Protein AF-A0A524FWH3-F1 (afdb_monomer)

Radius of gyration: 17.32 Å; Cα contacts (8 Å, |Δi|>4): 294; chains: 1; bounding box: 55×37×49 Å

Structure (mmCIF, N/CA/C/O backbone):
data_AF-A0A524FWH3-F1
#
_entry.id   AF-A0A524FWH3-F1
#
loop_
_atom_site.group_PDB
_atom_site.id
_atom_site.type_symbol
_atom_site.label_atom_id
_atom_site.label_alt_id
_atom_site.label_comp_id
_atom_site.label_asym_id
_atom_site.label_entity_id
_atom_site.label_seq_id
_atom_site.pdbx_PDB_ins_code
_atom_site.Cartn_x
_atom_site.Cartn_y
_atom_site.Cartn_z
_atom_site.occupancy
_atom_site.B_iso_or_equiv
_atom_site.auth_seq_id
_atom_site.auth_comp_id
_atom_site.auth_asym_id
_atom_site.auth_atom_id
_atom_site.pdbx_PDB_model_num
ATOM 1 N N . MET A 1 1 ? -25.317 -13.192 0.982 1.00 41.47 1 MET A N 1
ATOM 2 C CA . MET A 1 1 ? -23.991 -12.570 1.129 1.00 41.47 1 MET A CA 1
ATOM 3 C C . MET A 1 1 ? -23.907 -11.370 0.202 1.00 41.47 1 MET A C 1
ATOM 5 O O . MET A 1 1 ? -23.806 -11.564 -1.011 1.00 41.47 1 MET A O 1
ATOM 9 N N . THR A 1 2 ? -24.081 -10.162 0.734 1.00 42.66 2 THR A N 1
ATOM 10 C CA . THR A 1 2 ? -24.129 -8.922 -0.060 1.00 42.66 2 THR A CA 1
ATOM 11 C C . THR A 1 2 ? -22.738 -8.504 -0.559 1.00 42.66 2 THR A C 1
ATOM 13 O O . THR A 1 2 ? -21.719 -8.963 -0.053 1.00 42.66 2 THR A O 1
ATOM 16 N N . PHE A 1 3 ? -22.671 -7.645 -1.583 1.00 43.12 3 PHE A N 1
ATOM 17 C CA . PHE A 1 3 ? -21.403 -7.098 -2.098 1.00 43.12 3 PHE A CA 1
ATOM 18 C C . PHE A 1 3 ? -20.621 -6.333 -1.009 1.00 43.12 3 PHE A C 1
ATOM 20 O O . PHE A 1 3 ? -19.394 -6.386 -0.990 1.00 43.12 3 PHE A O 1
ATOM 27 N N . LYS A 1 4 ? -21.337 -5.715 -0.053 1.00 45.16 4 LYS A N 1
ATOM 28 C CA . LYS A 1 4 ? -20.768 -5.101 1.158 1.00 45.16 4 LYS A CA 1
ATOM 29 C C . LYS A 1 4 ? -20.012 -6.116 2.021 1.00 45.16 4 LYS A C 1
ATOM 31 O O . LYS A 1 4 ? -18.878 -5.869 2.388 1.00 45.16 4 LYS A O 1
ATOM 36 N N . GLU A 1 5 ? -20.557 -7.304 2.255 1.00 50.72 5 GLU A N 1
ATOM 37 C CA . GLU A 1 5 ? -19.886 -8.330 3.077 1.00 50.72 5 GLU A CA 1
ATOM 38 C C . GLU A 1 5 ? -18.595 -8.895 2.442 1.00 50.72 5 GLU A C 1
ATOM 40 O O . GLU A 1 5 ? -17.833 -9.592 3.111 1.00 50.72 5 GLU A O 1
ATOM 45 N N . ARG A 1 6 ? -18.341 -8.645 1.146 1.00 53.38 6 ARG A N 1
ATOM 46 C CA . ARG A 1 6 ? -17.213 -9.245 0.408 1.00 53.38 6 ARG A CA 1
ATOM 47 C C . ARG A 1 6 ? -15.961 -8.378 0.324 1.00 53.38 6 ARG A C 1
ATOM 49 O O . ARG A 1 6 ? -14.894 -8.935 0.087 1.00 53.38 6 ARG A O 1
ATOM 56 N N . PHE A 1 7 ? -16.070 -7.065 0.512 1.00 55.19 7 PHE A N 1
ATOM 57 C CA . PHE A 1 7 ? -14.961 -6.137 0.279 1.00 55.19 7 PHE A CA 1
ATOM 58 C C . PHE A 1 7 ? -14.672 -5.279 1.501 1.00 55.19 7 PHE A C 1
ATOM 60 O O . PHE A 1 7 ? -15.102 -4.141 1.565 1.00 55.19 7 PHE A O 1
ATOM 67 N N . PHE A 1 8 ? -13.923 -5.820 2.461 1.00 56.94 8 PHE A N 1
ATOM 68 C CA . PHE A 1 8 ? -13.308 -5.061 3.558 1.00 56.94 8 PHE A CA 1
ATOM 69 C C . PHE A 1 8 ? -14.229 -4.162 4.413 1.00 56.94 8 PHE A C 1
ATOM 71 O O . PHE A 1 8 ? -13.743 -3.352 5.202 1.00 56.94 8 PHE A O 1
ATOM 78 N N . PHE A 1 9 ? -15.550 -4.296 4.288 1.00 58.56 9 PHE A N 1
ATOM 79 C CA . PHE A 1 9 ? -16.500 -3.540 5.085 1.00 58.56 9 PHE A CA 1
ATOM 80 C C . PHE A 1 9 ? -16.670 -4.231 6.426 1.00 58.56 9 PHE A C 1
ATOM 82 O O . PHE A 1 9 ? -17.146 -5.364 6.509 1.00 58.56 9 PHE A O 1
ATOM 89 N N . ASP A 1 10 ? -16.266 -3.520 7.469 1.00 58.94 10 ASP A N 1
ATOM 90 C CA . ASP A 1 10 ? -16.810 -3.760 8.794 1.00 58.94 10 ASP A CA 1
ATOM 91 C C . ASP A 1 10 ? -18.163 -3.061 8.897 1.00 58.94 10 ASP A C 1
ATOM 93 O O . ASP A 1 10 ? -18.270 -1.894 8.490 1.00 58.94 10 ASP A O 1
ATOM 97 N N . GLU A 1 11 ? -19.176 -3.762 9.406 1.00 57.81 11 GLU A N 1
ATOM 98 C CA . GLU A 1 11 ? -20.521 -3.198 9.607 1.00 57.81 11 GLU A CA 1
ATOM 99 C C . 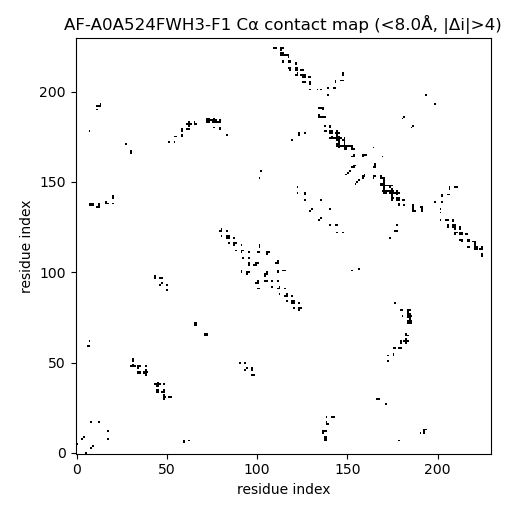GLU A 1 11 ? -20.474 -1.988 10.554 1.00 57.81 11 GLU A C 1
ATOM 101 O O . GLU A 1 11 ? -21.259 -1.055 10.398 1.00 57.81 11 GLU A O 1
ATOM 106 N N . ASP A 1 12 ? -19.455 -1.955 11.413 1.00 61.66 12 ASP A N 1
ATOM 107 C CA . ASP A 1 12 ? -19.192 -0.941 12.431 1.00 61.66 12 ASP A CA 1
ATOM 108 C C . ASP A 1 12 ? -18.573 0.368 11.895 1.00 61.66 12 ASP A C 1
ATOM 110 O O . ASP A 1 12 ? -18.361 1.323 12.644 1.00 61.66 12 ASP A O 1
ATOM 114 N N . ASN A 1 13 ? -18.246 0.459 10.599 1.00 65.75 13 ASN A N 1
ATOM 115 C CA . ASN A 1 13 ? -17.686 1.697 10.045 1.00 65.75 13 ASN A CA 1
ATOM 116 C C . ASN A 1 13 ? -18.766 2.784 9.885 1.00 65.75 13 ASN A C 1
ATOM 118 O O . ASN A 1 13 ? -19.836 2.484 9.349 1.00 65.75 13 ASN A O 1
ATOM 122 N N . PRO A 1 14 ? -18.460 4.068 10.173 1.00 75.12 14 PRO A N 1
ATOM 123 C CA . PRO A 1 14 ? -19.359 5.178 9.887 1.00 75.12 14 PRO A CA 1
ATOM 124 C C . PRO A 1 14 ? -19.856 5.177 8.438 1.00 75.12 14 PRO A C 1
ATOM 126 O O . PRO A 1 14 ? -19.091 4.999 7.487 1.00 75.12 14 PRO A O 1
ATOM 129 N N . ASP A 1 15 ? -21.140 5.477 8.273 1.00 80.25 15 ASP A N 1
ATOM 130 C CA . ASP A 1 15 ? -21.886 5.367 7.015 1.00 80.25 15 ASP A CA 1
ATOM 131 C C . ASP A 1 15 ? -21.220 6.090 5.825 1.00 80.25 15 ASP A C 1
ATOM 133 O O . ASP A 1 15 ? -21.242 5.637 4.679 1.00 80.25 15 ASP A O 1
ATOM 137 N N . TRP A 1 16 ? -20.584 7.232 6.096 1.00 82.69 16 TRP A N 1
ATOM 138 C CA . TRP A 1 16 ? -19.870 8.015 5.090 1.00 82.69 16 TRP A CA 1
ATOM 139 C C . TRP A 1 16 ? -18.509 7.409 4.718 1.00 82.69 16 TRP A C 1
ATOM 141 O O . TRP A 1 16 ? -18.128 7.490 3.555 1.00 82.69 16 TRP A O 1
ATOM 151 N N . ILE A 1 17 ? -17.795 6.779 5.660 1.00 83.00 17 ILE A N 1
ATOM 152 C CA . ILE A 1 17 ? -16.541 6.062 5.378 1.00 83.00 17 ILE A CA 1
ATOM 153 C C . ILE A 1 17 ? -16.853 4.873 4.482 1.00 83.00 17 ILE A C 1
ATOM 155 O O . ILE A 1 17 ? -16.202 4.705 3.454 1.00 83.00 17 ILE A O 1
ATOM 159 N N . GLN A 1 18 ? -17.907 4.115 4.807 1.00 80.50 18 GLN A N 1
ATOM 160 C CA . GLN A 1 18 ? -18.351 3.005 3.968 1.00 80.50 18 GLN A CA 1
ATOM 161 C C . GLN A 1 18 ? -18.650 3.468 2.535 1.00 80.50 18 GLN A C 1
ATOM 163 O O . GLN A 1 18 ? -18.174 2.872 1.571 1.00 80.50 18 GLN A O 1
ATOM 168 N N . LYS A 1 19 ? -19.404 4.564 2.376 1.00 84.00 19 LYS A N 1
ATOM 169 C CA . LYS A 1 19 ? -19.711 5.127 1.050 1.00 84.00 19 LYS A CA 1
ATOM 170 C C . LYS A 1 19 ? -18.445 5.555 0.306 1.00 84.00 19 LYS A C 1
ATOM 172 O O . LYS A 1 19 ? -18.322 5.249 -0.875 1.00 84.00 19 LYS A O 1
ATOM 177 N N . THR A 1 20 ? -17.499 6.204 0.984 1.00 84.62 20 THR A N 1
ATOM 178 C CA . THR A 1 20 ? -16.226 6.625 0.381 1.00 84.62 20 THR A CA 1
ATOM 179 C C . THR A 1 20 ? -15.399 5.427 -0.082 1.00 84.62 20 THR A C 1
ATOM 181 O O . THR A 1 20 ? -15.000 5.383 -1.242 1.00 84.62 20 THR A O 1
ATOM 184 N N . VAL A 1 21 ? -15.193 4.426 0.781 1.00 82.25 21 VAL A N 1
ATOM 185 C CA . VAL A 1 21 ? -14.461 3.194 0.437 1.00 82.25 21 VAL A CA 1
ATOM 186 C C . VAL A 1 21 ? -15.130 2.483 -0.740 1.00 82.25 21 VAL A C 1
ATOM 188 O O . VAL A 1 21 ? -14.455 2.065 -1.675 1.00 82.25 21 VAL A O 1
ATOM 191 N N . PHE A 1 22 ? -16.461 2.405 -0.750 1.00 83.44 22 PHE A N 1
ATOM 192 C CA . PHE A 1 22 ? -17.212 1.795 -1.846 1.00 83.44 22 PHE A CA 1
ATOM 193 C C . PHE A 1 22 ? -17.010 2.520 -3.181 1.00 83.44 22 PHE A C 1
ATOM 195 O O . PHE A 1 22 ? -16.767 1.869 -4.196 1.00 83.44 22 PHE A O 1
ATOM 202 N N . ILE A 1 23 ? -17.067 3.856 -3.182 1.00 84.56 23 ILE A N 1
ATOM 203 C CA . ILE A 1 23 ? -16.805 4.671 -4.376 1.00 84.56 23 ILE A CA 1
ATOM 204 C C . ILE A 1 23 ? -15.381 4.428 -4.886 1.00 84.56 23 ILE A C 1
ATOM 206 O O . ILE A 1 23 ? -15.200 4.238 -6.085 1.00 84.56 23 ILE A O 1
ATOM 210 N N . ILE A 1 24 ? -14.394 4.371 -3.988 1.00 84.12 24 ILE A N 1
ATOM 211 C CA . ILE A 1 24 ? -12.993 4.104 -4.340 1.00 84.12 24 ILE A CA 1
ATOM 212 C C . ILE A 1 24 ? -12.833 2.711 -4.959 1.00 84.12 24 ILE A C 1
ATOM 214 O O . ILE A 1 24 ? -12.139 2.565 -5.957 1.00 84.12 24 ILE A O 1
ATOM 218 N N . ILE A 1 25 ? -13.491 1.686 -4.414 1.00 82.38 25 ILE A N 1
ATOM 219 C CA . ILE A 1 25 ? -13.424 0.327 -4.974 1.00 82.38 25 ILE A CA 1
ATOM 220 C C . ILE A 1 25 ? -14.075 0.270 -6.359 1.00 82.38 25 ILE A C 1
ATOM 222 O O . ILE A 1 25 ? -13.532 -0.364 -7.262 1.00 82.38 25 ILE A O 1
ATOM 226 N N . ILE A 1 26 ? -15.219 0.934 -6.556 1.00 84.31 26 ILE A N 1
ATOM 227 C CA . ILE A 1 26 ? -15.833 1.040 -7.888 1.00 84.31 26 ILE A CA 1
ATOM 228 C C . ILE A 1 26 ? -14.874 1.724 -8.856 1.00 84.31 26 ILE A C 1
ATOM 230 O O . ILE A 1 26 ? -14.680 1.230 -9.963 1.00 84.31 26 ILE A O 1
ATOM 234 N N . TRP A 1 27 ? -14.279 2.836 -8.431 1.00 83.00 27 TRP A N 1
ATOM 235 C CA . TRP A 1 27 ? -13.310 3.573 -9.227 1.00 83.00 27 TRP A CA 1
ATOM 236 C C . TRP A 1 27 ? -12.137 2.681 -9.639 1.00 83.00 27 TRP A C 1
ATOM 238 O O . TRP A 1 27 ? -11.859 2.540 -10.822 1.00 83.00 27 TRP A O 1
ATOM 248 N N . TYR A 1 28 ? -11.570 1.947 -8.684 1.00 83.38 28 TYR A N 1
ATOM 249 C CA . TYR A 1 28 ? -10.498 0.988 -8.927 1.00 83.38 28 TYR A CA 1
ATOM 250 C C . TYR A 1 28 ? -10.871 -0.096 -9.952 1.00 83.38 28 TYR A C 1
ATOM 252 O O . TYR A 1 28 ? -10.075 -0.455 -10.817 1.00 83.38 28 TYR A O 1
ATOM 260 N N . ILE A 1 29 ? -12.097 -0.627 -9.882 1.00 84.50 29 ILE A N 1
ATOM 261 C CA . ILE A 1 29 ? -12.594 -1.609 -10.859 1.00 84.50 29 ILE A CA 1
ATOM 262 C C . ILE A 1 29 ? -12.719 -0.973 -12.249 1.00 84.50 29 ILE A C 1
ATOM 264 O O . ILE A 1 29 ? -12.393 -1.617 -13.247 1.00 84.50 29 ILE A O 1
ATOM 268 N N . ILE A 1 30 ? -13.187 0.275 -12.325 1.00 84.69 30 ILE A N 1
ATOM 269 C CA . ILE A 1 30 ? -13.262 1.023 -13.583 1.00 84.69 30 ILE A CA 1
ATOM 270 C C . ILE A 1 30 ? -11.858 1.194 -14.171 1.00 84.69 30 ILE A C 1
ATOM 272 O O . ILE A 1 30 ? -11.685 0.912 -15.357 1.00 84.69 30 ILE A O 1
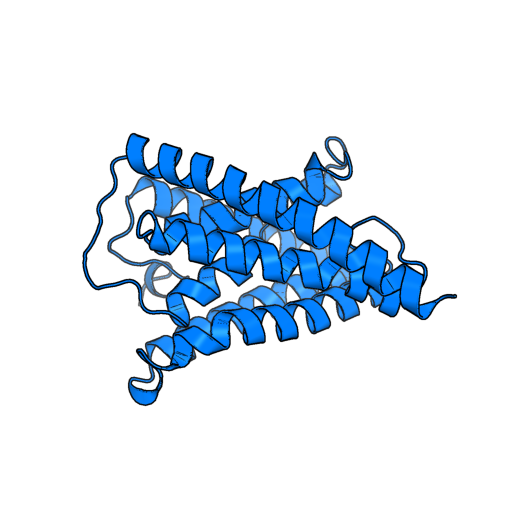ATOM 276 N N . ASP A 1 31 ? -10.862 1.555 -13.359 1.00 80.50 31 ASP A N 1
ATOM 277 C CA . ASP A 1 31 ? -9.474 1.686 -13.814 1.00 80.50 31 ASP A CA 1
ATOM 278 C C . ASP A 1 31 ? -8.957 0.363 -14.378 1.00 80.50 31 ASP A C 1
ATOM 280 O O . ASP A 1 31 ? -8.504 0.319 -15.520 1.00 80.50 31 ASP A O 1
ATOM 284 N N . VAL A 1 32 ? -9.124 -0.746 -13.650 1.00 82.50 32 VAL A N 1
ATOM 285 C CA . VAL A 1 32 ? -8.757 -2.087 -14.135 1.00 82.50 32 VAL A CA 1
ATOM 286 C C . VAL A 1 32 ? -9.363 -2.370 -15.515 1.00 82.50 32 VAL A C 1
ATOM 288 O O . VAL A 1 32 ? -8.655 -2.810 -16.424 1.00 82.50 32 VAL A O 1
ATOM 291 N N . ILE A 1 33 ? -10.661 -2.102 -15.698 1.00 84.62 33 ILE A N 1
ATOM 292 C CA . ILE A 1 33 ? -11.353 -2.319 -16.978 1.00 84.62 33 ILE A CA 1
ATOM 293 C C . ILE A 1 33 ? -10.758 -1.428 -18.072 1.00 84.62 33 ILE A C 1
ATOM 295 O O . ILE A 1 33 ? -10.460 -1.920 -19.162 1.00 84.62 33 ILE A O 1
ATOM 299 N N . ILE A 1 34 ? -10.557 -0.139 -17.792 1.00 81.62 34 ILE A N 1
ATOM 300 C CA . ILE A 1 34 ? -9.955 0.806 -18.736 1.00 81.62 34 ILE A CA 1
ATOM 301 C C . ILE A 1 34 ? -8.560 0.324 -19.147 1.00 81.62 34 ILE A C 1
ATOM 303 O O . ILE A 1 34 ? -8.257 0.319 -20.339 1.00 81.62 34 ILE A O 1
ATOM 307 N N . PHE A 1 35 ? -7.736 -0.153 -18.213 1.00 75.69 35 PHE A N 1
ATOM 308 C CA . PHE A 1 35 ? -6.390 -0.639 -18.519 1.00 75.69 35 PHE A CA 1
ATOM 309 C C . PHE A 1 35 ? -6.383 -1.909 -19.357 1.00 75.69 35 PHE A C 1
ATOM 311 O O . PHE A 1 35 ? -5.561 -2.014 -20.265 1.00 75.69 35 PHE A O 1
ATOM 318 N N . PHE A 1 36 ? -7.327 -2.828 -19.150 1.00 81.38 36 PHE A N 1
ATOM 319 C CA . PHE A 1 36 ? -7.488 -3.954 -20.071 1.00 81.38 36 PHE A CA 1
ATOM 320 C C . PHE A 1 36 ? -7.911 -3.502 -21.471 1.00 81.38 36 PHE A C 1
ATOM 322 O O . PHE A 1 36 ? -7.370 -3.997 -22.460 1.00 81.38 36 PHE A O 1
ATOM 329 N N . LEU A 1 37 ? -8.827 -2.534 -21.574 1.00 82.00 37 LEU A N 1
ATOM 330 C CA . LEU A 1 37 ? -9.261 -1.993 -22.866 1.00 82.00 37 LEU A CA 1
ATOM 331 C C . LEU A 1 37 ? -8.121 -1.263 -23.596 1.00 82.00 37 LEU A C 1
ATOM 333 O O . LEU A 1 37 ? -7.941 -1.441 -24.800 1.00 82.00 37 LEU A O 1
ATOM 337 N N . LEU A 1 38 ? -7.310 -0.489 -22.875 1.00 76.38 38 LEU A N 1
ATOM 338 C CA . LEU A 1 38 ? -6.103 0.149 -23.410 1.00 76.38 38 LEU A CA 1
ATOM 339 C C . LEU A 1 38 ? -4.961 -0.857 -23.639 1.00 76.38 38 LEU A C 1
ATOM 341 O O . LEU A 1 38 ? -4.055 -0.597 -24.434 1.00 76.38 38 LEU A O 1
ATOM 345 N N . GLY A 1 39 ? -5.007 -2.005 -22.963 1.00 73.25 39 GLY A N 1
ATOM 346 C CA . GLY A 1 39 ? -4.088 -3.136 -23.072 1.00 73.25 39 GLY A CA 1
ATOM 347 C C . GLY A 1 39 ? -4.038 -3.753 -24.462 1.00 73.25 39 GLY A C 1
ATOM 348 O O . GLY A 1 39 ? -2.961 -4.131 -24.920 1.00 73.25 39 GLY A O 1
ATOM 349 N N . PHE A 1 40 ? -5.160 -3.744 -25.190 1.00 75.56 40 PHE A N 1
ATOM 350 C CA . PHE A 1 40 ? -5.207 -4.186 -26.590 1.00 75.56 40 PHE A CA 1
ATOM 351 C C . PHE A 1 40 ? -4.260 -3.399 -27.508 1.00 75.56 40 PHE A C 1
ATOM 353 O O . PHE A 1 40 ? -3.847 -3.911 -28.545 1.00 75.56 40 PHE A O 1
ATOM 360 N N . MET A 1 41 ? -3.908 -2.169 -27.125 1.00 77.94 41 MET A N 1
ATOM 361 C CA . MET A 1 41 ? -3.046 -1.277 -27.902 1.00 77.94 41 MET A CA 1
ATOM 362 C C . MET A 1 41 ? -1.591 -1.287 -27.414 1.00 77.94 41 MET A C 1
ATOM 364 O O . MET A 1 41 ? -0.700 -0.860 -28.147 1.00 77.94 41 MET A O 1
ATOM 368 N N . ASN A 1 42 ? -1.334 -1.731 -26.178 1.00 79.50 42 ASN A N 1
ATOM 369 C CA . ASN A 1 42 ? -0.007 -1.700 -25.566 1.00 79.50 42 ASN A CA 1
ATOM 370 C C . ASN A 1 42 ? 0.118 -2.757 -24.455 1.00 79.50 42 ASN A C 1
ATOM 372 O O . ASN A 1 42 ? -0.638 -2.752 -23.481 1.00 79.50 42 ASN A O 1
ATOM 376 N N . ILE A 1 43 ? 1.134 -3.619 -24.559 1.00 79.94 43 ILE A N 1
ATOM 377 C CA . ILE A 1 43 ? 1.417 -4.665 -23.569 1.00 79.94 43 ILE A CA 1
ATOM 378 C C . ILE A 1 43 ? 1.660 -4.101 -22.161 1.00 79.94 43 ILE A C 1
ATOM 380 O O . ILE A 1 43 ? 1.253 -4.722 -21.182 1.00 79.94 43 ILE A O 1
ATOM 384 N N . LEU A 1 44 ? 2.228 -2.895 -22.049 1.00 74.94 44 LEU A N 1
ATOM 385 C CA . LEU A 1 44 ? 2.479 -2.239 -20.762 1.00 74.94 44 LEU A CA 1
ATOM 386 C C . LEU A 1 44 ? 1.172 -1.940 -20.011 1.00 74.94 44 LEU A C 1
ATOM 388 O O . LEU A 1 44 ? 1.087 -2.157 -18.806 1.00 74.94 44 LEU A O 1
ATOM 392 N N . ASN A 1 45 ? 0.116 -1.544 -20.728 1.00 74.81 45 ASN A N 1
ATOM 393 C CA . ASN A 1 45 ? -1.205 -1.317 -20.133 1.00 74.81 45 ASN A CA 1
ATOM 394 C C . ASN A 1 45 ? -1.834 -2.632 -19.645 1.00 74.81 45 ASN A C 1
ATOM 396 O O . ASN A 1 45 ? -2.495 -2.655 -18.610 1.00 74.81 45 ASN A O 1
ATOM 400 N N . THR A 1 46 ? -1.584 -3.740 -20.353 1.00 79.56 46 THR A N 1
ATOM 401 C CA . THR A 1 46 ? -2.034 -5.078 -19.932 1.00 79.56 46 THR A CA 1
ATOM 402 C C . THR A 1 46 ? -1.329 -5.530 -18.651 1.00 79.56 46 THR A C 1
ATOM 404 O O . THR A 1 46 ? -1.969 -6.099 -17.764 1.00 79.56 46 THR A O 1
ATOM 407 N N . LEU A 1 47 ? -0.026 -5.262 -18.527 1.00 74.56 47 LEU A N 1
ATOM 408 C CA . LEU A 1 47 ? 0.738 -5.569 -17.315 1.00 74.56 47 LEU A CA 1
ATOM 409 C C . LEU A 1 47 ? 0.269 -4.723 -16.126 1.00 74.56 47 LEU A C 1
ATOM 411 O O . LEU A 1 47 ? 0.035 -5.278 -15.053 1.00 74.56 47 LEU A O 1
ATOM 415 N N . ALA A 1 48 ? 0.021 -3.425 -16.331 1.00 74.25 48 ALA A N 1
ATOM 416 C CA . ALA A 1 48 ? -0.555 -2.553 -15.308 1.00 74.25 48 ALA A CA 1
ATOM 417 C C . ALA A 1 48 ? -1.939 -3.049 -14.844 1.00 74.25 48 ALA A C 1
ATOM 419 O O . ALA A 1 48 ? -2.162 -3.208 -13.644 1.00 74.25 48 ALA A O 1
ATOM 420 N N . ALA A 1 49 ? -2.838 -3.394 -15.779 1.00 77.81 49 ALA A N 1
ATOM 421 C CA . ALA A 1 49 ? -4.146 -3.977 -15.455 1.00 77.81 49 ALA A CA 1
ATOM 422 C C . ALA A 1 49 ? -4.007 -5.263 -14.626 1.00 77.81 49 ALA A C 1
ATOM 424 O O . ALA A 1 49 ? -4.713 -5.469 -13.639 1.00 77.81 49 ALA A O 1
ATOM 425 N N . SER A 1 50 ? -3.068 -6.124 -15.026 1.00 80.00 50 SER A N 1
ATOM 426 C CA . SER A 1 50 ? -2.800 -7.398 -14.359 1.00 80.00 50 SER A CA 1
ATOM 427 C C . SER A 1 50 ? -2.264 -7.194 -12.943 1.00 80.00 50 SER A C 1
ATOM 429 O O . SER A 1 50 ? -2.678 -7.921 -12.042 1.00 80.00 50 SER A O 1
ATOM 431 N N . ASN A 1 51 ? -1.407 -6.190 -12.727 1.00 78.56 51 ASN A N 1
ATOM 432 C CA . ASN A 1 51 ? -0.913 -5.827 -11.399 1.00 78.56 51 ASN A CA 1
ATOM 433 C C . ASN A 1 51 ? -2.052 -5.355 -10.485 1.00 78.56 51 ASN A C 1
ATOM 435 O O . ASN A 1 51 ? -2.176 -5.822 -9.355 1.00 78.56 51 ASN A O 1
ATOM 439 N N . LEU A 1 52 ? -2.941 -4.496 -10.994 1.00 79.69 52 LEU A N 1
ATOM 440 C CA . LEU A 1 52 ? -4.102 -4.028 -10.235 1.00 79.69 52 LEU A CA 1
ATOM 441 C C . LEU A 1 52 ? -5.044 -5.193 -9.866 1.00 79.69 52 LEU A C 1
ATOM 443 O O . LEU A 1 52 ? -5.452 -5.358 -8.715 1.00 79.69 52 LEU A O 1
ATOM 447 N N . VAL A 1 53 ? -5.337 -6.087 -10.815 1.00 83.56 53 VAL A N 1
ATOM 448 C CA . VAL A 1 53 ? -6.112 -7.303 -10.515 1.00 83.56 53 VAL A CA 1
ATOM 449 C C . VAL A 1 53 ? -5.408 -8.167 -9.473 1.00 83.56 53 VAL A C 1
ATOM 451 O O . VAL A 1 53 ? -6.056 -8.640 -8.538 1.00 83.56 53 VAL A O 1
ATOM 454 N N . PHE A 1 54 ? -4.099 -8.371 -9.615 1.00 83.12 54 PHE A N 1
ATOM 455 C CA . PHE A 1 54 ? -3.307 -9.154 -8.675 1.00 83.12 54 PHE A CA 1
ATOM 456 C C . PHE A 1 54 ? -3.409 -8.588 -7.256 1.00 83.12 54 PHE A C 1
ATOM 458 O O . PHE A 1 54 ? -3.745 -9.342 -6.342 1.00 83.12 54 PHE A O 1
ATOM 465 N N . LEU A 1 55 ? -3.213 -7.278 -7.080 1.00 79.19 55 LEU A N 1
ATOM 466 C CA . LEU A 1 55 ? -3.311 -6.600 -5.786 1.00 79.19 55 LEU A CA 1
ATOM 467 C C . LEU A 1 55 ? -4.699 -6.753 -5.161 1.00 79.19 55 LEU A C 1
ATOM 469 O O . LEU A 1 55 ? -4.814 -7.125 -3.990 1.00 79.19 55 LEU A O 1
ATOM 473 N N . LEU A 1 56 ? -5.762 -6.542 -5.937 1.00 82.31 56 LEU A N 1
ATOM 474 C CA . LEU A 1 56 ? -7.128 -6.710 -5.444 1.00 82.31 56 LEU A CA 1
ATOM 475 C C . LEU A 1 56 ? -7.402 -8.154 -5.010 1.00 82.31 56 LEU A C 1
ATOM 477 O O . LEU A 1 56 ? -7.976 -8.385 -3.942 1.00 82.31 56 LEU A O 1
ATOM 481 N N . LEU A 1 57 ? -6.992 -9.132 -5.821 1.00 84.06 57 LEU A N 1
ATOM 482 C CA . LEU A 1 57 ? -7.221 -10.547 -5.539 1.00 84.06 57 LEU A CA 1
ATOM 483 C C . LEU A 1 57 ? -6.409 -11.021 -4.336 1.00 84.06 57 LEU A C 1
ATOM 485 O O . LEU A 1 57 ? -6.977 -11.675 -3.461 1.00 84.06 57 LEU A O 1
ATOM 489 N N . ILE A 1 58 ? -5.117 -10.688 -4.263 1.00 82.75 58 ILE A N 1
ATOM 490 C CA . ILE A 1 58 ? -4.253 -11.144 -3.172 1.00 82.75 58 ILE A CA 1
ATOM 491 C C . ILE A 1 58 ? -4.671 -10.518 -1.844 1.00 82.75 58 ILE A C 1
ATOM 493 O O . ILE A 1 58 ? -4.760 -11.226 -0.843 1.00 82.75 58 ILE A O 1
ATOM 497 N N . THR A 1 59 ? -5.015 -9.228 -1.827 1.00 78.56 59 THR A N 1
ATOM 498 C CA . THR A 1 59 ? -5.454 -8.560 -0.595 1.00 78.56 59 THR A CA 1
ATOM 499 C C . THR A 1 59 ? -6.820 -9.049 -0.136 1.00 78.56 59 THR A C 1
ATOM 501 O O . THR A 1 59 ? -6.988 -9.345 1.047 1.00 78.56 59 THR A O 1
ATOM 504 N N . SER A 1 60 ? -7.763 -9.256 -1.060 1.00 80.56 60 SER A N 1
ATOM 505 C CA . SER A 1 60 ? -9.068 -9.855 -0.743 1.00 80.56 60 SER A CA 1
ATOM 506 C C . SER A 1 60 ? -8.926 -11.295 -0.243 1.00 80.56 60 SER A C 1
ATOM 508 O O . SER A 1 60 ? -9.588 -11.694 0.720 1.00 80.56 60 SER A O 1
ATOM 510 N N . PHE A 1 61 ? -8.048 -12.083 -0.873 1.00 83.62 61 PHE A N 1
ATOM 511 C CA . PHE A 1 61 ? -7.758 -13.456 -0.470 1.00 83.62 61 PHE A CA 1
ATOM 512 C C . PHE A 1 61 ? -7.144 -13.505 0.929 1.00 83.62 61 PHE A C 1
ATOM 514 O O . PHE A 1 61 ? -7.674 -14.211 1.784 1.00 83.62 61 PHE A O 1
ATOM 521 N N . LEU A 1 62 ? -6.080 -12.736 1.181 1.00 78.50 62 LEU A N 1
ATOM 522 C CA . LEU A 1 62 ? -5.416 -12.675 2.484 1.00 78.50 62 LEU A CA 1
ATOM 523 C C . LEU A 1 62 ? -6.378 -12.199 3.573 1.00 78.50 62 LEU A C 1
ATOM 525 O O . LEU A 1 62 ? -6.456 -12.824 4.628 1.00 78.50 62 LEU A O 1
ATOM 529 N N . PHE A 1 63 ? -7.166 -11.156 3.298 1.00 76.81 63 PHE A N 1
ATOM 530 C CA . PHE A 1 63 ? -8.162 -10.647 4.237 1.00 76.81 63 PHE A CA 1
ATOM 531 C C . PHE A 1 63 ? -9.175 -11.726 4.628 1.00 76.81 63 PHE A C 1
ATOM 533 O O . PHE A 1 63 ? -9.401 -11.982 5.813 1.00 76.81 63 PHE A O 1
ATOM 540 N N . LYS A 1 64 ? -9.744 -12.420 3.637 1.00 78.56 64 LYS A N 1
ATOM 541 C CA . LYS A 1 64 ? -10.713 -13.492 3.878 1.00 78.56 64 LYS A CA 1
ATOM 542 C C . LYS A 1 64 ? -10.080 -14.692 4.584 1.00 78.56 64 LYS A C 1
ATOM 544 O O . LYS A 1 64 ? -10.654 -15.193 5.546 1.00 78.56 64 LYS A O 1
ATOM 549 N N . PHE A 1 65 ? -8.921 -15.144 4.113 1.00 80.81 65 PHE A N 1
ATOM 550 C CA . PHE A 1 65 ? -8.214 -16.304 4.653 1.00 80.81 65 PHE A CA 1
ATOM 551 C C . PHE A 1 65 ? -7.878 -16.117 6.134 1.00 80.81 65 PHE A C 1
ATOM 553 O O . PHE A 1 65 ? -8.126 -17.012 6.939 1.00 80.81 65 PHE A O 1
ATOM 560 N N . VAL A 1 66 ? -7.369 -14.939 6.501 1.00 75.25 66 VAL A N 1
ATOM 561 C CA . VAL A 1 66 ? -6.990 -14.632 7.882 1.00 75.25 66 VAL A CA 1
ATOM 562 C C . VAL A 1 66 ? -8.219 -14.488 8.775 1.00 75.25 66 VAL A C 1
ATOM 564 O O . VAL A 1 66 ? -8.251 -15.069 9.857 1.00 75.25 66 VAL A O 1
ATOM 567 N N . ARG A 1 67 ? -9.263 -13.781 8.317 1.00 72.88 67 ARG A N 1
ATOM 568 C CA . ARG A 1 67 ? -10.485 -13.580 9.113 1.00 72.88 67 ARG A CA 1
ATOM 569 C C . ARG A 1 67 ? -11.213 -14.896 9.397 1.00 72.88 67 ARG A C 1
ATOM 571 O O . ARG A 1 67 ? -11.729 -15.074 10.494 1.00 72.88 67 ARG A O 1
ATOM 578 N N . GLN A 1 68 ? -11.237 -15.819 8.434 1.00 76.94 68 GLN A N 1
ATOM 579 C CA . GLN A 1 68 ? -11.938 -17.104 8.557 1.00 76.94 68 GLN A CA 1
ATOM 580 C C . GLN A 1 68 ? -11.215 -18.139 9.424 1.00 76.94 68 GLN A C 1
ATOM 582 O O . GLN A 1 68 ? -11.805 -19.168 9.746 1.00 76.94 68 GLN A O 1
ATOM 587 N N . ASN A 1 69 ? -9.951 -17.913 9.775 1.00 75.38 69 ASN A N 1
ATOM 588 C CA . ASN A 1 69 ? -9.124 -18.934 10.395 1.00 75.38 69 ASN A CA 1
ATOM 589 C C . ASN A 1 69 ? -8.718 -18.495 11.811 1.00 75.38 69 ASN A C 1
ATOM 591 O O . ASN A 1 69 ? -7.840 -17.659 12.005 1.00 75.38 69 ASN A O 1
ATOM 595 N N . GLU A 1 70 ? -9.378 -19.052 12.827 1.00 71.94 70 GLU A N 1
ATOM 596 C CA . GLU A 1 70 ? -9.208 -18.653 14.235 1.00 71.94 70 GLU A CA 1
ATOM 597 C C . GLU A 1 70 ? -7.771 -18.826 14.749 1.00 71.94 70 GLU A C 1
ATOM 599 O O . GLU A 1 70 ? -7.310 -18.055 15.586 1.00 71.94 70 GLU A O 1
ATOM 604 N N . GLN A 1 71 ? -7.012 -19.787 14.204 1.00 71.81 71 GLN A N 1
ATOM 605 C CA . GLN A 1 71 ? -5.609 -20.029 14.586 1.00 71.81 71 GLN A CA 1
ATOM 606 C C . GLN A 1 71 ? -4.692 -18.825 14.331 1.00 71.81 71 GLN A C 1
ATOM 608 O O . GLN A 1 71 ? -3.612 -18.698 14.919 1.00 71.81 71 GLN A O 1
ATOM 613 N N . PHE A 1 72 ? -5.134 -17.971 13.421 1.00 68.69 72 PHE A N 1
ATOM 614 C CA . PHE A 1 72 ? -4.424 -16.845 12.860 1.00 68.69 72 PHE A CA 1
ATOM 615 C C . PHE A 1 72 ? -4.848 -15.524 13.534 1.00 68.69 72 PHE A C 1
ATOM 617 O O . PHE A 1 72 ? -4.048 -14.586 13.635 1.00 68.69 72 PHE A O 1
ATOM 624 N N . GLN A 1 73 ? -6.039 -15.476 14.134 1.00 64.50 73 GLN A N 1
ATOM 625 C CA . GLN A 1 73 ? -6.511 -14.324 14.897 1.00 64.50 73 GLN A CA 1
ATOM 626 C C . GLN A 1 73 ? -5.606 -14.075 16.129 1.00 64.50 73 GLN A C 1
ATOM 628 O O . GLN A 1 73 ? -5.348 -14.955 16.947 1.00 64.50 73 GLN A O 1
ATOM 633 N N . GLY A 1 74 ? -5.034 -12.869 16.233 1.00 60.84 74 GLY A N 1
ATOM 634 C CA . GLY A 1 74 ? -4.213 -12.421 17.373 1.00 60.84 74 GLY A CA 1
ATOM 635 C C . GLY A 1 74 ? -2.710 -12.749 17.317 1.00 60.84 74 GLY A C 1
ATOM 636 O O . GLY A 1 74 ? -1.912 -12.049 17.948 1.00 60.84 74 GLY A O 1
ATOM 637 N N . LYS A 1 75 ? -2.286 -13.744 16.525 1.00 65.00 75 LYS A N 1
ATOM 638 C CA . LYS A 1 75 ? -0.857 -14.091 16.337 1.00 65.00 75 LYS A CA 1
ATOM 639 C C . LYS A 1 75 ? -0.217 -13.409 15.126 1.00 65.00 75 LYS A C 1
ATOM 641 O O . LYS A 1 75 ? 1.002 -13.249 15.091 1.00 65.00 75 LYS A O 1
ATOM 646 N N . ILE A 1 76 ? -1.022 -12.971 14.158 1.00 65.06 76 ILE A N 1
ATOM 647 C CA . ILE A 1 76 ? -0.527 -12.472 12.870 1.00 65.06 76 ILE A CA 1
ATOM 648 C C . ILE A 1 76 ? -0.131 -10.981 12.869 1.00 65.06 76 ILE A C 1
ATOM 650 O O . ILE A 1 76 ? 0.424 -10.484 11.891 1.00 65.06 76 ILE A O 1
ATOM 654 N N . LYS A 1 77 ? -0.265 -10.243 13.976 1.00 67.19 77 LYS A N 1
ATOM 655 C CA . LYS A 1 77 ? 0.123 -8.815 13.986 1.00 67.19 77 LYS A CA 1
ATOM 656 C C . LYS A 1 77 ? 1.580 -8.568 13.552 1.00 67.19 77 LYS A C 1
ATOM 658 O O . LYS A 1 77 ? 1.915 -7.481 13.095 1.00 67.19 77 LYS A O 1
ATOM 663 N N . TYR A 1 78 ? 2.433 -9.589 13.671 1.00 72.25 78 TYR A N 1
ATOM 664 C CA . TYR A 1 78 ? 3.828 -9.579 13.232 1.00 72.25 78 TYR A CA 1
ATOM 665 C C . TYR A 1 78 ? 4.034 -9.846 11.734 1.00 72.25 78 TYR A C 1
ATOM 667 O O . TYR A 1 78 ? 5.108 -9.530 11.237 1.00 72.25 78 TYR A O 1
ATOM 675 N N . LEU A 1 79 ? 3.051 -10.395 11.006 1.00 81.44 79 LEU A N 1
ATOM 676 C CA . LEU A 1 79 ? 3.159 -10.619 9.557 1.00 81.44 79 LEU A CA 1
ATOM 677 C C . LEU A 1 79 ? 2.749 -9.401 8.736 1.00 81.44 79 LEU A C 1
ATOM 679 O O . LEU A 1 79 ? 2.974 -9.416 7.534 1.00 81.44 79 LEU A O 1
ATOM 683 N N . TYR A 1 80 ? 2.198 -8.347 9.340 1.00 84.62 80 TYR A N 1
ATOM 684 C CA . TYR A 1 80 ? 1.806 -7.148 8.598 1.00 84.62 80 TYR A CA 1
ATOM 685 C C . TYR A 1 80 ? 2.973 -6.539 7.804 1.00 84.62 80 TYR A C 1
ATOM 687 O O . TYR A 1 80 ? 2.911 -6.470 6.579 1.00 84.62 80 TYR A O 1
ATOM 695 N N . LEU A 1 81 ? 4.072 -6.180 8.479 1.00 88.44 81 LEU A N 1
ATOM 696 C CA . LEU A 1 81 ? 5.247 -5.608 7.811 1.00 88.44 81 LEU A CA 1
ATOM 697 C C . LEU A 1 81 ? 5.946 -6.603 6.865 1.00 88.44 81 LEU A C 1
ATOM 699 O O . LEU A 1 81 ? 6.252 -6.205 5.746 1.00 88.44 81 LEU A O 1
ATOM 703 N N . PRO A 1 82 ? 6.151 -7.890 7.222 1.00 89.56 82 PRO A N 1
ATOM 704 C CA . PRO A 1 82 ? 6.629 -8.895 6.271 1.00 89.56 82 PRO A CA 1
ATOM 705 C C . PRO A 1 82 ? 5.748 -9.053 5.027 1.00 89.56 82 PRO A C 1
ATOM 707 O O . PRO A 1 82 ? 6.264 -9.258 3.934 1.00 89.56 82 PRO A O 1
ATOM 710 N N . THR A 1 83 ? 4.426 -8.940 5.168 1.00 87.44 83 THR A N 1
ATOM 711 C CA . THR A 1 83 ? 3.505 -9.024 4.028 1.00 87.44 83 THR A CA 1
ATOM 712 C C . THR A 1 83 ? 3.666 -7.807 3.127 1.00 87.44 83 THR A C 1
ATOM 714 O O . THR A 1 83 ? 3.794 -7.979 1.920 1.00 87.44 83 THR A O 1
ATOM 717 N N . ILE A 1 84 ? 3.745 -6.598 3.699 1.00 88.69 84 ILE A N 1
ATOM 718 C CA . ILE A 1 84 ? 4.056 -5.381 2.932 1.00 88.69 84 ILE A CA 1
ATOM 719 C C . ILE A 1 84 ? 5.400 -5.523 2.223 1.00 88.69 84 ILE A C 1
ATOM 721 O O . ILE A 1 84 ? 5.486 -5.212 1.047 1.00 88.69 84 ILE A O 1
ATOM 725 N N . PHE A 1 85 ? 6.432 -6.030 2.902 1.00 90.88 85 PHE A N 1
ATOM 726 C CA . PHE A 1 85 ? 7.748 -6.246 2.304 1.00 90.88 85 PHE A CA 1
ATOM 727 C C . PHE A 1 85 ? 7.676 -7.140 1.060 1.00 90.88 85 PHE A C 1
ATOM 729 O O . PHE A 1 85 ? 8.188 -6.779 0.004 1.00 90.88 85 PHE A O 1
ATOM 736 N N . ILE A 1 86 ? 7.021 -8.299 1.180 1.00 90.25 86 ILE A N 1
ATOM 737 C CA . ILE A 1 86 ? 6.888 -9.260 0.079 1.00 90.25 86 ILE A CA 1
ATOM 738 C C . ILE A 1 86 ? 6.067 -8.658 -1.062 1.00 90.25 86 ILE A C 1
ATOM 740 O O . ILE A 1 86 ? 6.458 -8.780 -2.220 1.00 90.25 86 ILE A O 1
ATOM 744 N N . LEU A 1 87 ? 4.944 -8.010 -0.747 1.00 86.88 87 LEU A N 1
ATOM 745 C CA . LEU A 1 87 ? 4.086 -7.416 -1.766 1.00 86.88 87 LEU A CA 1
ATOM 746 C C . LEU A 1 87 ? 4.767 -6.245 -2.473 1.00 86.88 87 LEU A C 1
ATOM 748 O O . LEU A 1 87 ? 4.703 -6.200 -3.693 1.00 86.88 87 LEU A O 1
ATOM 752 N N . ALA A 1 88 ? 5.489 -5.390 -1.747 1.00 87.50 88 ALA A N 1
ATOM 753 C CA . ALA A 1 88 ? 6.275 -4.308 -2.328 1.00 87.50 88 ALA A CA 1
ATOM 754 C C . ALA A 1 88 ? 7.342 -4.847 -3.289 1.00 87.50 88 ALA A C 1
ATOM 756 O O . ALA A 1 88 ? 7.476 -4.334 -4.389 1.00 87.50 88 ALA A O 1
ATOM 757 N N . ILE A 1 89 ? 8.055 -5.927 -2.934 1.00 89.81 89 ILE A N 1
ATOM 758 C CA . ILE A 1 89 ? 9.009 -6.560 -3.862 1.00 89.81 89 ILE A CA 1
ATOM 759 C C . ILE A 1 89 ? 8.304 -7.019 -5.140 1.00 89.81 89 ILE A C 1
ATOM 761 O O . ILE A 1 89 ? 8.807 -6.778 -6.236 1.00 89.81 89 ILE A O 1
ATOM 765 N N . ILE A 1 90 ? 7.170 -7.710 -5.006 1.00 87.00 90 ILE A N 1
ATOM 766 C CA . ILE A 1 90 ? 6.438 -8.255 -6.154 1.00 87.00 90 ILE A CA 1
ATOM 767 C C . ILE A 1 90 ? 5.906 -7.123 -7.035 1.00 87.00 90 ILE A C 1
ATOM 769 O O . ILE A 1 90 ? 6.144 -7.142 -8.241 1.00 87.00 90 ILE A O 1
ATOM 773 N N . GLU A 1 91 ? 5.220 -6.147 -6.440 1.00 81.94 91 GLU A N 1
ATOM 774 C CA . GLU A 1 91 ? 4.648 -4.999 -7.142 1.00 81.94 91 GLU A CA 1
ATOM 775 C C . GLU A 1 91 ? 5.732 -4.227 -7.889 1.00 81.94 91 GLU A C 1
ATOM 777 O O . GLU A 1 91 ? 5.628 -4.056 -9.099 1.00 81.94 91 GLU A O 1
ATOM 782 N N . GLU A 1 92 ? 6.809 -3.847 -7.209 1.00 83.31 92 GLU A N 1
ATOM 783 C CA . GLU A 1 92 ? 7.878 -3.041 -7.800 1.00 83.31 92 GLU A CA 1
ATOM 784 C C . GLU A 1 92 ? 8.640 -3.812 -8.877 1.00 83.31 92 GLU A C 1
ATOM 786 O O . GLU A 1 92 ? 9.022 -3.254 -9.899 1.00 83.31 92 GLU A O 1
ATOM 791 N N . THR A 1 93 ? 8.772 -5.133 -8.729 1.00 85.69 93 THR A N 1
ATOM 792 C CA . THR A 1 93 ? 9.312 -5.973 -9.805 1.00 85.69 93 THR A CA 1
ATOM 793 C C . THR A 1 93 ? 8.407 -5.939 -11.039 1.00 85.69 93 THR A C 1
ATOM 795 O O . THR A 1 93 ? 8.899 -5.809 -12.162 1.00 85.69 93 THR A O 1
ATOM 798 N N . ILE A 1 94 ? 7.085 -6.030 -10.861 1.00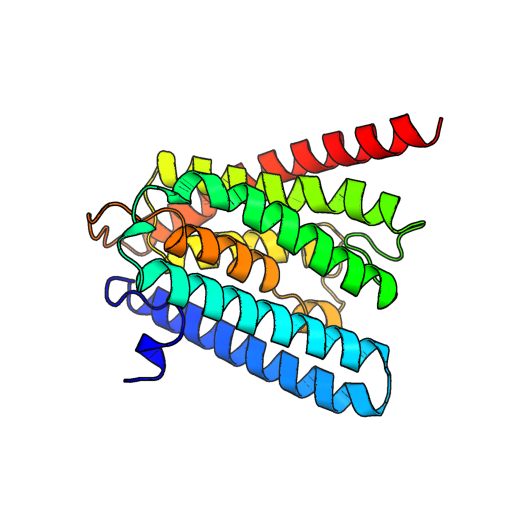 78.81 94 ILE A N 1
ATOM 799 C CA . ILE A 1 94 ? 6.123 -5.949 -11.970 1.00 78.81 94 ILE A CA 1
ATOM 800 C C . ILE A 1 94 ? 6.147 -4.551 -12.605 1.00 78.81 94 ILE A C 1
ATOM 802 O O . ILE A 1 94 ? 6.171 -4.443 -13.834 1.00 78.81 94 ILE A O 1
ATOM 806 N N . VAL A 1 95 ? 6.174 -3.492 -11.792 1.00 77.06 95 VAL A N 1
ATOM 807 C CA . VAL A 1 95 ? 6.229 -2.091 -12.239 1.00 77.06 95 VAL A CA 1
ATOM 808 C C . VAL A 1 95 ? 7.509 -1.824 -13.032 1.00 77.06 95 VAL A C 1
ATOM 810 O O . VAL A 1 95 ? 7.428 -1.302 -14.147 1.00 77.06 95 VAL A O 1
ATOM 813 N N . TYR A 1 96 ? 8.662 -2.270 -12.532 1.00 80.62 96 TYR A N 1
ATOM 814 C CA . TYR A 1 96 ? 9.948 -2.150 -13.216 1.00 80.62 96 TYR A CA 1
ATOM 815 C C . TYR A 1 96 ? 9.920 -2.798 -14.607 1.00 80.62 96 TYR A C 1
ATOM 817 O O . TYR A 1 96 ? 10.246 -2.158 -15.610 1.00 80.62 96 TYR A O 1
ATOM 825 N N . TYR A 1 97 ? 9.457 -4.050 -14.709 1.00 78.62 97 TYR A N 1
ATOM 826 C CA . TYR A 1 97 ? 9.346 -4.738 -16.004 1.00 78.62 97 TYR A CA 1
ATOM 827 C C . TYR A 1 97 ? 8.241 -4.174 -16.909 1.00 78.62 97 TYR A C 1
ATOM 829 O O . TYR A 1 97 ? 8.251 -4.422 -18.115 1.00 78.62 97 TYR A O 1
ATOM 837 N N . SER A 1 98 ? 7.330 -3.374 -16.354 1.00 68.56 98 SER A N 1
ATOM 838 C CA . SER A 1 98 ? 6.343 -2.594 -17.107 1.00 68.56 98 SER A CA 1
ATOM 839 C C . SER A 1 98 ? 6.891 -1.234 -17.576 1.00 68.56 98 SER A C 1
ATOM 841 O O . SER A 1 98 ? 6.142 -0.431 -18.131 1.00 68.56 98 SER A O 1
ATOM 843 N N . GLY A 1 99 ? 8.189 -0.967 -17.383 1.00 65.50 99 GLY A N 1
ATOM 844 C CA . GLY A 1 99 ? 8.848 0.275 -17.794 1.00 65.50 99 GLY A CA 1
ATOM 845 C C . GLY A 1 99 ? 8.599 1.460 -16.856 1.00 65.50 99 GLY A C 1
ATOM 846 O O . GLY A 1 99 ? 8.800 2.604 -17.265 1.00 65.50 99 GLY A O 1
ATOM 847 N N . GLY A 1 100 ? 8.132 1.196 -15.633 1.00 65.31 100 GLY A N 1
ATOM 848 C CA . GLY A 1 100 ? 7.886 2.196 -14.599 1.00 65.31 100 GLY A CA 1
ATOM 849 C C . GLY A 1 100 ? 8.971 2.247 -13.518 1.00 65.31 100 GLY A C 1
ATOM 850 O O . GLY A 1 100 ? 10.073 1.724 -13.681 1.00 65.31 100 GLY A O 1
ATOM 851 N N . GLY A 1 101 ? 8.612 2.916 -12.426 1.00 60.12 101 GLY A N 1
ATOM 852 C CA . GLY A 1 101 ? 9.347 3.011 -11.167 1.00 60.12 101 GLY A CA 1
ATOM 853 C C . GLY A 1 101 ? 8.742 4.125 -10.311 1.00 60.12 101 GLY A C 1
ATOM 854 O O . GLY A 1 101 ? 8.151 5.071 -10.851 1.00 60.12 101 GLY A O 1
ATOM 855 N N . LEU A 1 102 ? 8.864 4.029 -8.986 1.00 54.50 102 LEU A N 1
ATOM 856 C CA . LEU A 1 102 ? 8.131 4.894 -8.041 1.00 54.50 102 LEU A CA 1
ATOM 857 C C . LEU A 1 102 ? 8.514 6.390 -8.158 1.00 54.50 102 LEU A C 1
ATOM 859 O O . LEU A 1 102 ? 7.790 7.268 -7.693 1.00 54.50 102 LEU A O 1
ATOM 863 N N . GLN A 1 103 ? 9.641 6.694 -8.818 1.00 56.50 103 GLN A N 1
ATOM 864 C CA . GLN A 1 103 ? 10.141 8.052 -9.096 1.00 56.50 103 GLN A CA 1
ATOM 865 C C . GLN A 1 103 ? 10.486 8.288 -10.585 1.00 56.50 103 GLN A C 1
ATOM 867 O O . GLN A 1 103 ? 11.257 9.192 -10.913 1.00 56.50 103 GLN A O 1
ATOM 872 N N . GLY A 1 104 ? 9.938 7.478 -11.496 1.00 61.75 104 GLY A N 1
ATOM 873 C CA . GLY A 1 104 ? 10.268 7.489 -12.927 1.00 61.75 104 GLY A CA 1
ATOM 874 C C . GLY A 1 104 ? 11.024 6.234 -13.368 1.00 61.75 104 GLY A C 1
ATOM 875 O O . GLY A 1 104 ? 11.075 5.251 -12.640 1.00 61.75 104 GLY A O 1
ATOM 876 N N . ALA A 1 105 ? 11.604 6.247 -14.575 1.00 61.03 105 ALA A N 1
ATOM 877 C CA . ALA A 1 105 ? 12.314 5.086 -15.118 1.00 61.03 105 ALA A CA 1
ATOM 878 C C . ALA A 1 105 ? 13.540 4.738 -14.252 1.00 61.03 105 ALA A C 1
ATOM 880 O O . ALA A 1 105 ? 14.552 5.445 -14.277 1.00 61.03 105 ALA A O 1
ATOM 881 N N . ALA A 1 106 ? 13.449 3.657 -13.475 1.00 67.50 106 ALA A N 1
ATOM 882 C CA . ALA A 1 106 ? 14.534 3.225 -12.606 1.00 67.50 106 ALA A CA 1
ATOM 883 C C . ALA A 1 106 ? 15.745 2.741 -13.422 1.00 67.50 106 ALA A C 1
ATOM 885 O O . ALA A 1 106 ? 15.613 2.017 -14.410 1.00 67.50 106 ALA A O 1
ATOM 886 N N . VAL A 1 107 ? 16.953 3.101 -12.975 1.00 81.31 107 VAL A N 1
ATOM 887 C CA . VAL A 1 107 ? 18.214 2.720 -13.643 1.00 81.31 107 VAL A CA 1
ATOM 888 C C . VAL A 1 107 ? 18.444 1.203 -13.591 1.00 81.31 107 VAL A C 1
ATOM 890 O O . VAL A 1 107 ? 19.050 0.619 -14.486 1.00 81.31 107 VAL A O 1
ATOM 893 N N . SER A 1 108 ? 17.950 0.549 -12.540 1.00 87.25 108 SER A N 1
ATOM 894 C CA . SER A 1 108 ? 17.984 -0.901 -12.356 1.00 87.25 108 SER A CA 1
ATOM 895 C C . SER A 1 108 ? 16.857 -1.341 -11.421 1.00 87.25 108 SER A C 1
ATOM 897 O O . SER A 1 108 ? 16.345 -0.527 -10.654 1.00 87.25 108 SER A O 1
ATOM 899 N N . LEU A 1 109 ? 16.521 -2.635 -11.427 1.00 86.75 109 LEU A N 1
ATOM 900 C CA . LEU A 1 109 ? 15.566 -3.202 -10.470 1.00 86.75 109 LEU A CA 1
ATOM 901 C C . LEU A 1 109 ? 16.009 -2.954 -9.018 1.00 86.75 109 LEU A C 1
ATOM 903 O O . LEU A 1 109 ? 15.193 -2.633 -8.165 1.00 86.75 109 LEU A O 1
ATOM 907 N N . TRP A 1 110 ? 17.313 -3.052 -8.735 1.00 88.50 110 TRP A N 1
ATOM 908 C CA . TRP A 1 110 ? 17.841 -2.770 -7.399 1.00 88.50 110 TRP A CA 1
ATOM 909 C C . TRP A 1 110 ? 17.625 -1.314 -6.979 1.00 88.50 110 TRP A C 1
ATOM 911 O O . TRP A 1 110 ? 17.254 -1.067 -5.838 1.00 88.50 110 TRP A O 1
ATOM 921 N N . HIS A 1 111 ? 17.826 -0.364 -7.896 1.00 86.50 111 HIS A N 1
ATOM 922 C CA . HIS A 1 111 ? 17.565 1.050 -7.633 1.00 86.50 111 HIS A CA 1
ATOM 923 C C . HIS A 1 111 ? 16.102 1.293 -7.248 1.00 86.50 111 HIS A C 1
ATOM 925 O O . HIS A 1 111 ? 15.847 1.995 -6.274 1.00 86.50 111 HIS A O 1
ATOM 931 N N . ASP A 1 112 ? 15.163 0.685 -7.979 1.00 85.38 112 ASP A N 1
ATOM 932 C CA . ASP A 1 112 ? 13.730 0.825 -7.701 1.00 85.38 112 ASP A CA 1
ATOM 933 C C . ASP A 1 112 ? 13.395 0.249 -6.318 1.00 85.38 112 ASP A C 1
ATOM 935 O O . ASP A 1 112 ? 12.964 0.978 -5.428 1.00 85.38 112 ASP A O 1
ATOM 939 N N . LEU A 1 113 ? 13.755 -1.020 -6.080 1.00 90.12 113 LEU A N 1
ATOM 940 C CA . LEU A 1 113 ? 13.495 -1.721 -4.818 1.00 90.12 113 LEU A CA 1
ATOM 941 C C . LEU A 1 113 ? 14.132 -1.028 -3.604 1.00 90.12 113 LEU A C 1
ATOM 943 O O . LEU A 1 113 ? 13.519 -0.962 -2.536 1.00 90.12 113 LEU A O 1
ATOM 947 N N . ALA A 1 114 ? 15.358 -0.514 -3.740 1.00 89.12 114 ALA A N 1
ATOM 948 C CA . ALA A 1 114 ? 16.055 0.172 -2.655 1.00 89.12 114 ALA A CA 1
ATOM 949 C C . ALA A 1 114 ? 15.356 1.476 -2.248 1.00 89.12 114 ALA A C 1
ATOM 951 O O . ALA A 1 114 ? 15.428 1.856 -1.079 1.00 89.12 114 ALA A O 1
ATOM 952 N N . LEU A 1 115 ? 14.672 2.149 -3.176 1.00 86.69 115 LEU A N 1
ATOM 953 C CA . LEU A 1 115 ? 13.946 3.388 -2.905 1.00 86.69 115 LEU A CA 1
ATOM 954 C C . LEU A 1 115 ? 12.503 3.135 -2.453 1.00 86.69 115 LEU A C 1
ATOM 956 O O . LEU A 1 115 ? 12.043 3.788 -1.515 1.00 86.69 115 LEU A O 1
ATOM 960 N N . SER A 1 116 ? 11.797 2.191 -3.074 1.00 86.56 116 SER A N 1
ATOM 961 C CA . SER A 1 116 ? 10.366 1.973 -2.846 1.00 86.56 116 SER A CA 1
ATOM 962 C C . SER A 1 116 ? 10.057 1.111 -1.622 1.00 86.56 116 SER A C 1
ATOM 964 O O . SER A 1 116 ? 9.188 1.474 -0.823 1.00 86.56 116 SER A O 1
ATOM 966 N N . ILE A 1 117 ? 10.794 0.017 -1.390 1.00 90.38 117 ILE A N 1
ATOM 967 C CA . ILE A 1 117 ? 10.523 -0.891 -0.261 1.00 90.38 117 ILE A CA 1
ATOM 968 C C . ILE A 1 117 ? 10.578 -0.163 1.092 1.00 90.38 117 ILE A C 1
ATOM 970 O O . ILE A 1 117 ? 9.643 -0.333 1.886 1.00 90.38 117 ILE A O 1
ATOM 974 N N . PRO A 1 118 ? 11.609 0.654 1.405 1.00 91.56 118 PRO A N 1
ATOM 975 C CA . PRO A 1 118 ? 11.636 1.382 2.669 1.00 91.56 118 PRO A CA 1
ATOM 976 C C . PRO A 1 118 ? 10.425 2.298 2.829 1.00 91.56 118 PRO A C 1
ATOM 978 O O . PRO A 1 118 ? 9.897 2.408 3.934 1.00 91.56 118 PRO A O 1
ATOM 981 N N . VAL A 1 119 ? 9.960 2.924 1.743 1.00 89.94 119 VAL A N 1
ATOM 982 C CA . VAL A 1 119 ? 8.802 3.823 1.768 1.00 89.94 119 VAL A CA 1
ATOM 983 C C . VAL A 1 119 ? 7.543 3.049 2.137 1.00 89.94 119 VAL A C 1
ATOM 985 O O . VAL A 1 119 ? 6.888 3.412 3.116 1.00 89.94 119 VAL A O 1
ATOM 988 N N . PHE A 1 120 ? 7.239 1.951 1.442 1.00 89.25 120 PHE A N 1
ATOM 989 C CA . PHE A 1 120 ? 6.063 1.129 1.747 1.00 89.25 120 PHE A CA 1
ATOM 990 C C . PHE A 1 120 ? 6.084 0.591 3.183 1.00 89.25 120 PHE A C 1
ATOM 992 O O . PHE A 1 120 ? 5.079 0.663 3.898 1.00 89.25 120 PHE A O 1
ATOM 999 N N . LEU A 1 121 ? 7.241 0.112 3.650 1.00 91.62 121 LEU A N 1
ATOM 1000 C CA . LEU A 1 121 ? 7.398 -0.357 5.028 1.00 91.62 121 LEU A CA 1
ATOM 1001 C C . LEU A 1 121 ? 7.179 0.753 6.053 1.00 91.62 121 LEU A C 1
ATOM 1003 O O . LEU A 1 121 ? 6.521 0.532 7.072 1.00 91.62 121 LEU A O 1
ATOM 1007 N N . MET A 1 122 ? 7.714 1.942 5.794 1.00 92.88 122 MET A N 1
ATOM 1008 C CA . MET A 1 122 ? 7.603 3.072 6.705 1.00 92.88 122 MET A CA 1
ATOM 1009 C C . MET A 1 122 ? 6.198 3.684 6.704 1.00 92.88 122 MET A C 1
ATOM 1011 O O . MET A 1 122 ? 5.752 4.116 7.764 1.00 92.88 122 MET A O 1
ATOM 1015 N N . ILE A 1 123 ? 5.455 3.634 5.592 1.00 90.44 123 ILE A N 1
ATOM 1016 C CA . ILE A 1 123 ? 4.004 3.900 5.587 1.00 90.44 123 ILE A CA 1
ATOM 1017 C C . ILE A 1 123 ? 3.299 2.898 6.507 1.00 90.44 123 ILE A C 1
ATOM 1019 O O . ILE A 1 123 ? 2.548 3.298 7.397 1.00 90.44 123 ILE A O 1
ATOM 1023 N N . GLY A 1 124 ? 3.603 1.603 6.369 1.00 90.75 124 GLY A N 1
ATOM 1024 C CA . GLY A 1 124 ? 3.078 0.564 7.254 1.00 90.75 124 GLY A CA 1
ATOM 1025 C C . GLY A 1 124 ? 3.369 0.847 8.733 1.00 90.75 124 GLY A C 1
ATOM 1026 O O . GLY A 1 124 ? 2.471 0.763 9.572 1.00 90.75 124 GLY A O 1
ATOM 1027 N N . ILE A 1 125 ? 4.597 1.252 9.062 1.00 91.88 125 ILE A N 1
ATOM 1028 C CA . ILE A 1 125 ? 4.994 1.657 10.419 1.00 91.88 125 ILE A CA 1
ATOM 1029 C C . ILE A 1 125 ? 4.244 2.914 10.874 1.00 91.88 125 ILE A C 1
ATOM 1031 O O . ILE A 1 125 ? 3.776 2.957 12.012 1.00 91.88 125 ILE A O 1
ATOM 1035 N N . GLY A 1 126 ? 4.078 3.916 10.011 1.00 93.00 126 GLY A N 1
ATOM 1036 C CA . GLY A 1 126 ? 3.325 5.130 10.323 1.00 93.00 126 GLY A CA 1
ATOM 1037 C C . GLY A 1 126 ? 1.870 4.828 10.684 1.00 93.00 126 GLY A C 1
ATOM 1038 O O . GLY A 1 126 ? 1.354 5.340 11.682 1.00 93.00 126 GLY A O 1
ATOM 1039 N N . ILE A 1 127 ? 1.238 3.907 9.955 1.00 91.00 127 ILE A N 1
ATOM 1040 C CA . ILE A 1 127 ? -0.109 3.406 10.254 1.00 91.00 127 ILE A CA 1
ATOM 1041 C C . ILE A 1 127 ? -0.132 2.669 11.597 1.00 91.00 127 ILE A C 1
ATOM 1043 O O . ILE A 1 127 ? -1.017 2.928 12.412 1.00 91.00 127 ILE A O 1
ATOM 1047 N N . LEU A 1 128 ? 0.860 1.813 11.877 1.00 89.50 128 LEU A N 1
ATOM 1048 C CA . LEU A 1 128 ? 0.982 1.126 13.170 1.00 89.50 128 LEU A CA 1
ATOM 1049 C C . LEU A 1 128 ? 1.086 2.110 14.338 1.00 89.50 128 LEU A C 1
ATOM 1051 O O . LEU A 1 128 ? 0.419 1.929 15.358 1.00 89.50 128 LEU A O 1
ATOM 1055 N N . ILE A 1 129 ? 1.926 3.137 14.200 1.00 91.25 129 ILE A N 1
ATOM 1056 C CA . ILE A 1 129 ? 2.110 4.178 15.215 1.00 91.25 129 ILE A CA 1
ATOM 1057 C C . ILE A 1 129 ? 0.797 4.936 15.411 1.00 91.25 129 ILE A C 1
ATOM 1059 O O . ILE A 1 129 ? 0.341 5.080 16.545 1.00 91.25 129 ILE A O 1
ATOM 1063 N N . THR A 1 130 ? 0.159 5.354 14.317 1.00 91.19 130 THR A N 1
ATOM 1064 C CA . THR A 1 130 ? -1.116 6.079 14.354 1.00 91.19 130 THR A CA 1
ATOM 1065 C C . THR A 1 130 ? -2.185 5.260 15.069 1.00 91.19 130 THR A C 1
ATOM 1067 O O . THR A 1 130 ? -2.806 5.763 16.002 1.00 91.19 130 THR A O 1
ATOM 1070 N N . ASN A 1 131 ? -2.325 3.978 14.718 1.00 87.44 131 ASN A N 1
ATOM 1071 C CA . ASN A 1 131 ? -3.319 3.092 15.319 1.00 87.44 131 ASN A CA 1
ATOM 1072 C C . ASN A 1 131 ? -3.057 2.840 16.812 1.00 87.44 131 ASN A C 1
ATOM 1074 O O . ASN A 1 131 ? -3.986 2.630 17.586 1.00 87.44 131 ASN A O 1
ATOM 1078 N N . ARG A 1 132 ? -1.790 2.874 17.249 1.00 86.88 132 ARG A N 1
ATOM 1079 C CA . ARG A 1 132 ? -1.450 2.780 18.677 1.00 86.88 132 ARG A CA 1
ATOM 1080 C C . ARG A 1 132 ? -1.748 4.053 19.456 1.00 86.88 132 ARG A C 1
ATOM 1082 O O . ARG A 1 132 ? -2.088 3.956 20.630 1.00 86.88 132 ARG A O 1
ATOM 1089 N N . ILE A 1 133 ? -1.585 5.221 18.838 1.00 88.62 133 ILE A N 1
ATOM 1090 C CA . ILE A 1 133 ? -1.911 6.508 19.466 1.00 88.62 133 ILE A CA 1
ATOM 1091 C C . ILE A 1 133 ? -3.428 6.659 19.569 1.00 88.62 133 ILE A C 1
ATOM 1093 O O . ILE A 1 133 ? -3.945 7.073 20.607 1.00 88.62 133 ILE A O 1
ATOM 1097 N N . LYS A 1 134 ? -4.137 6.324 18.490 1.00 87.38 134 LYS A N 1
ATOM 1098 C CA . LYS A 1 134 ? -5.590 6.387 18.419 1.00 87.38 134 LYS A CA 1
ATOM 1099 C C . LYS A 1 134 ? -6.107 5.218 17.572 1.00 87.38 134 LYS A C 1
ATOM 1101 O O . LYS A 1 134 ? -5.902 5.248 16.359 1.00 87.38 134 LYS A O 1
ATOM 1106 N N . PRO A 1 135 ? -6.738 4.201 18.191 1.00 86.81 135 PRO A N 1
ATOM 1107 C CA . PRO A 1 135 ? -7.212 3.025 17.470 1.00 86.81 135 PRO A CA 1
ATOM 1108 C C . PRO A 1 135 ? -8.209 3.428 16.394 1.00 86.81 135 PRO A C 1
ATOM 1110 O O . PRO A 1 135 ? -9.130 4.179 16.680 1.00 86.81 135 PRO A O 1
ATOM 1113 N N . MET A 1 136 ? -7.997 2.950 15.179 1.00 84.94 136 MET A N 1
ATOM 1114 C CA . MET A 1 136 ? -8.759 3.251 13.979 1.00 84.94 136 MET A CA 1
ATOM 1115 C C . MET A 1 136 ? -9.609 2.053 13.578 1.00 84.94 136 MET A C 1
ATOM 1117 O O . MET A 1 136 ? -9.206 0.904 13.774 1.00 84.94 136 MET A O 1
ATOM 1121 N N . ASN A 1 137 ? -10.748 2.322 12.947 1.00 82.75 137 ASN A N 1
ATOM 1122 C CA . ASN A 1 137 ? -11.510 1.280 12.263 1.00 82.75 137 ASN A CA 1
ATOM 1123 C C . ASN A 1 137 ? -10.888 0.928 10.898 1.00 82.75 137 ASN A C 1
ATOM 1125 O O . ASN A 1 137 ? -10.011 1.622 10.375 1.00 82.75 137 ASN A O 1
ATOM 1129 N N . SER A 1 138 ? -11.360 -0.161 10.294 1.00 81.19 138 SER A N 1
ATOM 1130 C CA . SER A 1 138 ? -10.805 -0.671 9.038 1.00 81.19 138 SER A CA 1
ATOM 1131 C C . SER A 1 138 ? -10.879 0.332 7.884 1.00 81.19 138 SER A C 1
ATOM 1133 O O . SER A 1 138 ? -9.943 0.434 7.086 1.00 81.19 138 SER A O 1
ATOM 1135 N N . GLY A 1 139 ? -11.965 1.107 7.811 1.00 82.69 139 GLY A N 1
ATOM 1136 C CA . GLY A 1 139 ? -12.133 2.126 6.780 1.00 82.69 139 GLY A CA 1
ATOM 1137 C C . GLY A 1 139 ? -11.179 3.311 6.953 1.00 82.69 139 GLY A C 1
ATOM 1138 O O . GLY A 1 139 ? -10.615 3.790 5.974 1.00 82.69 139 GLY A O 1
ATOM 1139 N N . GLU A 1 140 ? -10.936 3.754 8.185 1.00 87.81 140 GLU A N 1
ATOM 1140 C CA . GLU A 1 140 ? -9.957 4.800 8.504 1.00 87.81 140 GLU A CA 1
ATOM 1141 C C . GLU A 1 140 ? -8.536 4.384 8.115 1.00 87.81 140 GLU A C 1
ATOM 1143 O O . GLU A 1 140 ? -7.797 5.181 7.538 1.00 87.81 140 GLU A O 1
ATOM 1148 N N . ILE A 1 141 ? -8.177 3.124 8.362 1.00 88.75 141 ILE A N 1
ATOM 1149 C CA . ILE A 1 141 ? -6.860 2.572 8.023 1.00 88.75 141 ILE A CA 1
ATOM 1150 C C . ILE A 1 141 ? -6.667 2.505 6.507 1.00 88.75 141 ILE A C 1
ATOM 1152 O O . ILE A 1 141 ? -5.626 2.926 6.000 1.00 88.75 141 ILE A O 1
ATOM 1156 N N . PHE A 1 142 ? -7.684 2.044 5.776 1.00 87.25 142 PHE A N 1
ATOM 1157 C CA . PHE A 1 142 ? -7.678 2.067 4.315 1.00 87.25 142 PHE A CA 1
ATOM 1158 C C . PHE A 1 142 ? -7.518 3.484 3.761 1.00 87.25 142 PHE A C 1
ATOM 1160 O O . PHE A 1 142 ? -6.663 3.720 2.908 1.00 87.25 142 PHE A O 1
ATOM 1167 N N . LEU A 1 143 ? -8.315 4.434 4.263 1.00 89.38 143 LEU A N 1
ATOM 1168 C CA . LEU A 1 143 ? -8.273 5.825 3.813 1.00 89.38 143 LEU A CA 1
ATOM 1169 C C . LEU A 1 143 ? -6.925 6.481 4.117 1.00 89.38 143 LEU A C 1
ATOM 1171 O O . LEU A 1 143 ? -6.416 7.218 3.277 1.00 89.38 143 LEU A O 1
ATOM 1175 N N . LEU A 1 144 ? -6.330 6.206 5.280 1.00 91.94 144 LEU A N 1
ATOM 1176 C CA . LEU A 1 144 ? -5.002 6.712 5.619 1.00 91.94 144 LEU A CA 1
ATOM 1177 C C . LEU A 1 144 ? -3.941 6.185 4.644 1.00 91.94 144 LEU A C 1
ATOM 1179 O O . LEU A 1 144 ? -3.144 6.969 4.128 1.00 91.94 144 LEU A O 1
ATOM 1183 N N . GLY A 1 145 ? -3.971 4.884 4.353 1.00 90.81 145 GLY A N 1
ATOM 1184 C CA . GLY A 1 145 ? -3.123 4.268 3.335 1.00 90.81 145 GLY A CA 1
ATOM 1185 C C . GLY A 1 145 ? -3.256 4.927 1.974 1.00 90.81 145 GLY A C 1
ATOM 1186 O O . GLY A 1 145 ? -2.265 5.323 1.368 1.00 90.81 145 GLY A O 1
ATOM 1187 N N . LEU A 1 146 ? -4.501 5.103 1.538 1.00 89.50 146 LEU A N 1
ATOM 1188 C CA . LEU A 1 146 ? -4.835 5.728 0.267 1.00 89.50 146 LEU A CA 1
ATOM 1189 C C . LEU A 1 146 ? -4.328 7.172 0.174 1.00 89.50 146 LEU A C 1
ATOM 1191 O O . LEU A 1 146 ? -3.706 7.539 -0.818 1.00 89.50 146 LEU A O 1
ATOM 1195 N N . ILE A 1 147 ? -4.523 7.980 1.222 1.00 91.06 147 ILE A N 1
ATOM 1196 C CA . ILE A 1 147 ? -3.992 9.350 1.285 1.00 91.06 147 ILE A CA 1
ATOM 1197 C C . ILE A 1 147 ? -2.464 9.344 1.149 1.00 91.06 147 ILE A C 1
ATOM 1199 O O . ILE A 1 147 ? -1.913 10.154 0.404 1.00 91.06 147 ILE A O 1
ATOM 1203 N N . CYS A 1 148 ? -1.775 8.424 1.829 1.00 90.19 148 CYS A N 1
ATOM 1204 C CA . CYS A 1 148 ? -0.318 8.317 1.740 1.00 90.19 148 CYS A CA 1
ATOM 1205 C C . CYS A 1 148 ? 0.144 7.902 0.338 1.00 90.19 148 CYS A C 1
ATOM 1207 O O . CYS A 1 148 ? 1.106 8.476 -0.169 1.00 90.19 148 CYS A O 1
ATOM 1209 N N . GLY A 1 149 ? -0.565 6.972 -0.307 1.00 86.31 149 GLY A N 1
ATOM 1210 C CA . GLY A 1 149 ? -0.305 6.590 -1.695 1.00 86.31 149 GLY A CA 1
ATOM 1211 C C . GLY A 1 149 ? -0.475 7.766 -2.660 1.00 86.31 149 GLY A C 1
ATOM 1212 O O . GLY A 1 149 ? 0.443 8.062 -3.413 1.00 86.31 149 GLY A O 1
ATOM 1213 N N . ILE A 1 150 ? -1.568 8.534 -2.542 1.00 84.69 150 ILE A N 1
ATOM 1214 C CA . ILE A 1 150 ? -1.790 9.754 -3.344 1.00 84.69 150 ILE A CA 1
ATOM 1215 C C . ILE A 1 150 ? -0.632 10.741 -3.171 1.00 84.69 150 ILE A C 1
ATOM 1217 O O . ILE A 1 150 ? -0.145 11.322 -4.142 1.00 84.69 150 ILE A O 1
ATOM 1221 N N . ILE A 1 151 ? -0.186 10.957 -1.931 1.00 85.94 151 ILE A N 1
ATOM 1222 C CA . ILE A 1 151 ? 0.933 11.860 -1.663 1.00 85.94 151 ILE A CA 1
ATOM 1223 C C . ILE A 1 151 ? 2.203 11.364 -2.367 1.00 85.94 151 ILE A C 1
ATOM 1225 O O . ILE A 1 151 ? 2.876 12.157 -3.026 1.00 85.94 151 ILE A O 1
ATOM 1229 N N . MET A 1 152 ? 2.519 10.076 -2.237 1.00 81.25 152 MET A N 1
ATOM 1230 C CA . MET A 1 152 ? 3.725 9.478 -2.810 1.00 81.25 152 MET A CA 1
ATOM 1231 C C . MET A 1 152 ? 3.725 9.438 -4.334 1.00 81.25 152 MET A C 1
ATOM 1233 O O . MET A 1 152 ? 4.763 9.685 -4.934 1.00 81.25 152 MET A O 1
ATOM 1237 N N . GLU A 1 153 ? 2.588 9.130 -4.950 1.00 75.38 153 GLU A N 1
ATOM 1238 C CA . GLU A 1 153 ? 2.495 8.863 -6.389 1.00 75.38 153 GLU A CA 1
ATOM 1239 C C . GLU A 1 153 ? 2.210 10.140 -7.191 1.00 75.38 153 GLU A C 1
ATOM 1241 O O . GLU A 1 153 ? 2.680 10.296 -8.319 1.00 75.38 153 GLU A O 1
ATOM 1246 N N . ILE A 1 154 ? 1.458 11.083 -6.614 1.00 73.31 154 ILE A N 1
ATOM 1247 C CA . ILE A 1 154 ? 0.969 12.265 -7.337 1.00 73.31 154 ILE A CA 1
ATOM 1248 C C . ILE A 1 154 ? 1.646 13.538 -6.832 1.00 73.31 154 ILE A C 1
ATOM 1250 O O . ILE A 1 154 ? 2.142 14.333 -7.635 1.00 73.31 154 ILE A O 1
ATOM 1254 N N . ILE A 1 155 ? 1.665 13.752 -5.514 1.00 73.56 155 ILE A N 1
ATOM 1255 C CA . ILE A 1 155 ? 2.068 15.043 -4.936 1.00 73.56 155 ILE A CA 1
ATOM 1256 C C . ILE A 1 155 ? 3.587 15.206 -4.947 1.00 73.56 155 ILE A C 1
ATOM 1258 O O . ILE A 1 155 ? 4.082 16.210 -5.458 1.00 73.56 155 ILE A O 1
ATOM 1262 N N . LEU A 1 156 ? 4.331 14.239 -4.402 1.00 75.31 156 LEU A N 1
ATOM 1263 C CA . LEU A 1 156 ? 5.791 14.335 -4.299 1.00 75.31 156 LEU A CA 1
ATOM 1264 C C . LEU A 1 156 ? 6.494 14.346 -5.668 1.00 75.31 156 LEU A C 1
ATOM 1266 O O . LEU A 1 156 ? 7.371 15.190 -5.850 1.00 75.31 156 LEU A O 1
ATOM 1270 N N . PRO A 1 157 ? 6.106 13.513 -6.654 1.00 71.19 157 PRO A N 1
ATOM 1271 C CA . PRO A 1 157 ? 6.706 13.556 -7.988 1.00 71.19 157 PRO A CA 1
ATOM 1272 C C . PRO A 1 157 ? 6.212 14.740 -8.837 1.00 71.19 157 PRO A C 1
ATOM 1274 O O . PRO A 1 157 ? 6.724 14.983 -9.929 1.00 71.19 157 PRO A O 1
ATOM 1277 N N . GLY A 1 158 ? 5.203 15.485 -8.366 1.00 66.62 158 GLY A N 1
ATOM 1278 C CA . GLY A 1 158 ? 4.645 16.634 -9.077 1.00 66.62 158 GLY A CA 1
ATOM 1279 C C . GLY A 1 158 ? 3.762 16.268 -10.275 1.00 66.62 158 GLY A C 1
ATOM 1280 O O . GLY A 1 158 ? 3.583 17.079 -11.185 1.00 66.62 158 GLY A O 1
ATOM 1281 N N . HIS A 1 159 ? 3.176 15.070 -10.297 1.00 72.62 159 HIS A N 1
ATOM 1282 C CA . HIS A 1 159 ? 2.352 14.560 -11.400 1.00 72.62 159 HIS A CA 1
ATOM 1283 C C . HIS A 1 159 ? 0.907 15.105 -11.416 1.00 72.62 159 HIS A C 1
ATOM 1285 O O . HIS A 1 159 ? 0.019 14.493 -12.004 1.00 72.62 159 HIS A O 1
ATOM 1291 N N . PHE A 1 160 ? 0.669 16.296 -10.851 1.00 59.75 160 PHE A N 1
ATOM 1292 C CA . PHE A 1 160 ? -0.652 16.936 -10.702 1.00 59.75 160 PHE A CA 1
ATOM 1293 C C . PHE A 1 160 ? -1.452 17.119 -12.002 1.00 59.75 160 PHE A C 1
ATOM 1295 O O . PHE A 1 160 ? -2.669 17.279 -11.953 1.00 59.75 160 PHE A O 1
ATOM 1302 N N . PHE A 1 161 ? -0.788 17.121 -13.159 1.00 64.00 161 PHE A N 1
ATOM 1303 C CA . PHE A 1 161 ? -1.432 17.266 -14.469 1.00 64.00 161 PHE A CA 1
ATOM 1304 C C . PHE A 1 161 ? -1.409 15.982 -15.303 1.00 64.00 161 PHE A C 1
ATOM 1306 O O . PHE A 1 161 ? -1.938 15.960 -16.415 1.00 64.00 161 PHE A O 1
ATOM 1313 N N . ASN A 1 162 ? -0.816 14.900 -14.789 1.00 67.31 162 ASN A N 1
ATOM 1314 C CA . ASN A 1 162 ? -0.827 13.619 -15.474 1.00 67.31 162 ASN A CA 1
ATOM 1315 C C . ASN A 1 162 ? -2.136 12.892 -15.148 1.00 67.31 162 ASN A C 1
ATOM 1317 O O . ASN A 1 162 ? -2.209 12.087 -1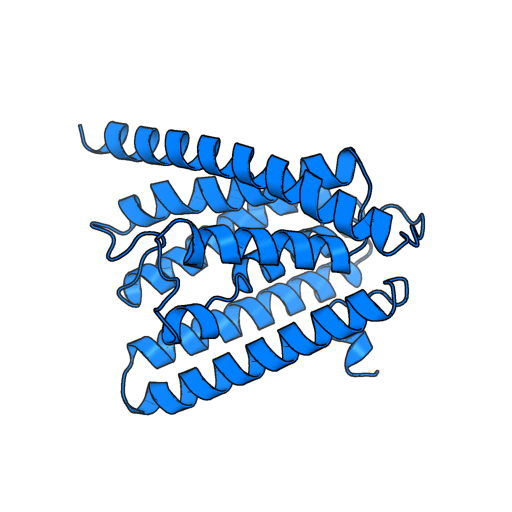4.226 1.00 67.31 162 ASN A O 1
ATOM 1321 N N . ILE A 1 163 ? -3.176 13.211 -15.923 1.00 58.94 163 ILE A N 1
ATOM 1322 C CA . ILE A 1 163 ? -4.526 12.644 -15.783 1.00 58.94 163 ILE A CA 1
ATOM 1323 C C . ILE A 1 163 ? -4.481 11.114 -15.766 1.00 58.94 163 ILE A C 1
ATOM 1325 O O . ILE A 1 163 ? -5.213 10.498 -15.005 1.00 58.94 163 ILE A O 1
ATOM 1329 N N . ILE A 1 164 ? -3.597 10.502 -16.555 1.00 61.41 164 ILE A N 1
ATOM 1330 C CA . ILE A 1 164 ? -3.465 9.046 -16.610 1.00 61.41 164 ILE A CA 1
ATOM 1331 C C . ILE A 1 164 ? -2.971 8.510 -15.262 1.00 61.41 164 ILE A C 1
ATOM 1333 O O . ILE A 1 164 ? -3.603 7.613 -14.728 1.00 61.41 164 ILE A O 1
ATOM 1337 N N . LEU A 1 165 ? -1.927 9.103 -14.673 1.00 59.38 165 LEU A N 1
ATOM 1338 C CA . LEU A 1 165 ? -1.400 8.743 -13.344 1.00 59.38 165 LEU A CA 1
ATOM 1339 C C . LEU A 1 165 ? -2.399 9.018 -12.209 1.00 59.38 165 LEU A C 1
ATOM 1341 O O . LEU A 1 165 ? -2.540 8.201 -11.306 1.00 59.38 165 LEU A O 1
ATOM 1345 N N . ILE A 1 166 ? -3.130 10.132 -12.289 1.00 59.56 166 ILE A N 1
ATOM 1346 C CA . ILE A 1 166 ? -4.165 10.502 -11.313 1.00 59.56 166 ILE A CA 1
ATOM 1347 C C . ILE A 1 166 ? -5.344 9.533 -11.353 1.00 59.56 166 ILE A C 1
ATOM 1349 O O . ILE A 1 166 ? -5.910 9.249 -10.307 1.00 59.56 166 ILE A O 1
ATOM 1353 N N . PHE A 1 167 ? -5.725 9.032 -12.529 1.00 55.50 167 PHE A N 1
ATOM 1354 C CA . PHE A 1 167 ? -6.751 7.996 -12.642 1.00 55.50 167 PHE A CA 1
ATOM 1355 C C . PHE A 1 167 ? -6.205 6.618 -12.239 1.00 55.50 167 PHE A C 1
ATOM 1357 O O . PHE A 1 167 ? -6.875 5.896 -11.523 1.00 55.50 167 PHE A O 1
ATOM 1364 N N . LEU A 1 168 ? -4.975 6.284 -12.632 1.00 54.84 168 LEU A N 1
ATOM 1365 C CA . LEU A 1 168 ? -4.326 4.984 -12.421 1.00 54.84 168 LEU A CA 1
ATOM 1366 C C . LEU A 1 168 ? -4.009 4.625 -10.968 1.00 54.84 168 LEU A C 1
ATOM 1368 O O . LEU A 1 168 ? -4.144 3.474 -10.558 1.00 54.84 168 LEU A O 1
ATOM 1372 N N . PHE A 1 169 ? -3.461 5.593 -10.245 1.00 60.16 169 PHE A N 1
ATOM 1373 C CA . PHE A 1 169 ? -2.736 5.387 -9.000 1.00 60.16 169 PHE A CA 1
ATOM 1374 C C . PHE A 1 169 ? -3.236 6.430 -8.003 1.00 60.16 169 PHE A C 1
ATOM 1376 O O . PHE A 1 169 ? -2.541 7.348 -7.581 1.00 60.16 169 PHE A O 1
ATOM 1383 N N . VAL A 1 170 ? -4.518 6.315 -7.642 1.00 63.16 170 VAL A N 1
ATOM 1384 C CA . VAL A 1 170 ? -5.145 7.118 -6.576 1.00 63.16 170 VAL A CA 1
ATOM 1385 C C . VAL A 1 170 ? -4.674 6.606 -5.202 1.00 63.16 170 VAL A C 1
ATOM 1387 O O . VAL A 1 170 ? -5.478 6.447 -4.287 1.00 63.16 170 VAL A O 1
ATOM 1390 N N . GLY A 1 171 ? -3.405 6.209 -5.048 1.00 62.94 171 GLY A N 1
ATOM 1391 C CA . GLY A 1 171 ? -2.904 5.581 -3.826 1.00 62.94 171 GLY A CA 1
ATOM 1392 C C . GLY A 1 171 ? -3.579 4.256 -3.468 1.00 62.94 171 GLY A C 1
ATOM 1393 O O . GLY A 1 171 ? -3.490 3.807 -2.324 1.00 62.94 171 GLY A O 1
ATOM 1394 N N . ALA A 1 172 ? -4.289 3.628 -4.409 1.00 66.19 172 ALA A N 1
ATOM 1395 C CA . ALA A 1 172 ? -5.096 2.446 -4.133 1.00 66.19 172 ALA A CA 1
ATOM 1396 C C . ALA A 1 172 ? -4.241 1.256 -3.671 1.00 66.19 172 ALA A C 1
ATOM 1398 O O . ALA A 1 172 ? -4.651 0.556 -2.747 1.00 66.19 172 ALA A O 1
ATOM 1399 N N . GLY A 1 173 ? -3.036 1.075 -4.230 1.00 73.56 173 GLY A N 1
ATOM 1400 C CA . GLY A 1 173 ? -2.073 0.064 -3.773 1.00 73.56 173 GLY A CA 1
ATOM 1401 C C . GLY A 1 173 ? -1.740 0.229 -2.288 1.00 73.56 173 GLY A C 1
ATOM 1402 O O . GLY A 1 173 ? -1.923 -0.697 -1.497 1.00 73.56 173 GLY A O 1
ATOM 1403 N N . ALA A 1 174 ? -1.399 1.452 -1.869 1.00 74.50 174 ALA A N 1
ATOM 1404 C CA . ALA A 1 174 ? -1.163 1.778 -0.463 1.00 74.50 174 ALA A CA 1
ATOM 1405 C C . ALA A 1 174 ? -2.417 1.593 0.415 1.00 74.50 174 ALA A C 1
ATOM 1407 O O . ALA A 1 174 ? -2.308 1.129 1.554 1.00 74.50 174 ALA A O 1
ATOM 1408 N N . GLY A 1 175 ? -3.613 1.885 -0.106 1.00 74.88 175 GLY A N 1
ATOM 1409 C CA . GLY A 1 175 ? -4.883 1.569 0.557 1.00 74.88 175 GLY A CA 1
ATOM 1410 C C . GLY A 1 175 ? -5.056 0.065 0.801 1.00 74.88 175 GLY A C 1
ATOM 1411 O O . GLY A 1 175 ? -5.348 -0.350 1.926 1.00 74.88 175 GLY A O 1
ATOM 1412 N N . PHE A 1 176 ? -4.798 -0.770 -0.210 1.00 78.56 176 PHE A N 1
ATOM 1413 C CA . PHE A 1 176 ? -4.860 -2.231 -0.096 1.00 78.56 176 PHE A CA 1
ATOM 1414 C C . PHE A 1 176 ? -3.782 -2.798 0.833 1.00 78.56 176 PHE A C 1
ATOM 1416 O O . PHE A 1 176 ? -4.066 -3.701 1.618 1.00 78.56 176 PHE A O 1
ATOM 1423 N N . TYR A 1 177 ? -2.570 -2.248 0.837 1.00 78.25 177 TYR A N 1
ATOM 1424 C CA . TYR A 1 177 ? -1.570 -2.628 1.836 1.00 78.25 177 TYR A CA 1
ATOM 1425 C C . TYR A 1 177 ? -2.012 -2.290 3.245 1.00 78.25 177 TYR A C 1
ATOM 1427 O O . TYR A 1 177 ? -1.878 -3.107 4.152 1.00 78.25 177 TYR A O 1
ATOM 1435 N N . SER A 1 178 ? -2.618 -1.126 3.418 1.00 77.69 178 SER A N 1
ATOM 1436 C CA . SER A 1 178 ? -3.083 -0.675 4.724 1.00 77.69 178 SER A CA 1
ATOM 1437 C C . SER A 1 178 ? -4.232 -1.531 5.234 1.00 77.69 178 SER A C 1
ATOM 1439 O O . SER A 1 178 ? -4.264 -1.879 6.409 1.00 77.69 178 SER A O 1
ATOM 1441 N N . ILE A 1 179 ? -5.138 -1.972 4.362 1.00 75.69 179 ILE A N 1
ATOM 1442 C CA . ILE A 1 179 ? -6.252 -2.822 4.784 1.00 75.69 179 ILE A CA 1
ATOM 1443 C C . ILE A 1 179 ? -5.804 -4.225 5.201 1.00 75.69 179 ILE A C 1
ATOM 1445 O O . ILE A 1 179 ? -6.466 -4.850 6.028 1.00 75.69 179 ILE A O 1
ATOM 1449 N N . LEU A 1 180 ? -4.645 -4.707 4.740 1.00 77.38 180 LEU A N 1
ATOM 1450 C CA . LEU A 1 180 ? -4.062 -5.944 5.270 1.00 77.38 180 LEU A CA 1
ATOM 1451 C C . LEU A 1 180 ? -3.764 -5.837 6.765 1.00 77.38 180 LEU A C 1
ATOM 1453 O O . LEU A 1 180 ? -3.847 -6.844 7.463 1.00 77.38 180 LEU A O 1
ATOM 1457 N N . TYR A 1 181 ? -3.492 -4.639 7.288 1.00 76.38 181 TYR A N 1
ATOM 1458 C CA . TYR A 1 181 ? -3.360 -4.443 8.728 1.00 76.38 181 TYR A CA 1
ATOM 14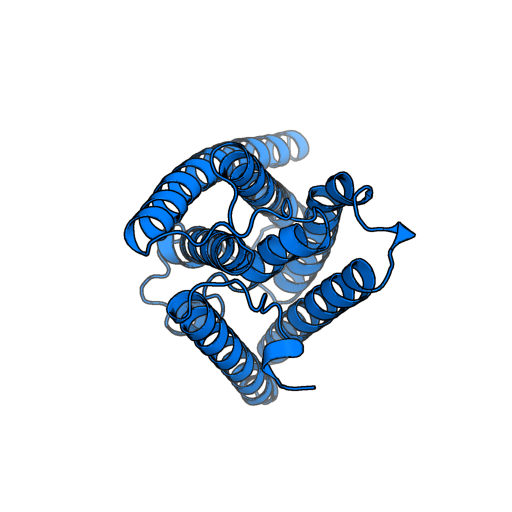59 C C . TYR A 1 181 ? -4.609 -4.911 9.475 1.00 76.38 181 TYR A C 1
ATOM 1461 O O . TYR A 1 181 ? -4.499 -5.616 10.470 1.00 76.38 181 TYR A O 1
ATOM 1469 N N . THR A 1 182 ? -5.789 -4.575 8.957 1.00 70.94 182 THR A N 1
ATOM 1470 C CA . THR A 1 182 ? -7.081 -4.884 9.588 1.00 70.94 182 THR A CA 1
ATOM 1471 C C . THR A 1 182 ? -7.357 -6.388 9.626 1.00 70.94 182 THR A C 1
ATOM 1473 O O . THR A 1 182 ? -7.957 -6.888 10.572 1.00 70.94 182 THR A O 1
ATOM 1476 N N . ALA A 1 183 ? -6.848 -7.133 8.638 1.00 66.81 183 ALA A N 1
ATOM 1477 C CA . ALA A 1 183 ? -6.883 -8.590 8.643 1.00 66.81 183 ALA A CA 1
ATOM 1478 C C . ALA A 1 183 ? -5.858 -9.190 9.613 1.00 66.81 183 ALA A C 1
ATOM 1480 O O . ALA A 1 183 ? -6.159 -10.120 10.353 1.00 66.81 183 ALA A O 1
ATOM 1481 N N . LEU A 1 184 ? -4.625 -8.685 9.576 1.00 66.25 184 LEU A N 1
ATOM 1482 C CA . LEU A 1 184 ? -3.454 -9.315 10.189 1.00 66.25 184 LEU A CA 1
ATOM 1483 C C . LEU A 1 184 ? -3.278 -8.933 11.667 1.00 66.25 184 LEU A C 1
ATOM 1485 O O . LEU A 1 184 ? -2.719 -9.703 12.447 1.00 66.25 184 LEU A O 1
ATOM 1489 N N . ALA A 1 185 ? -3.767 -7.767 12.073 1.00 62.06 185 ALA A N 1
ATOM 1490 C CA . ALA A 1 185 ? -3.753 -7.268 13.437 1.00 62.06 185 ALA A CA 1
ATOM 1491 C C . ALA A 1 185 ? -5.193 -6.907 13.825 1.00 62.06 185 ALA A C 1
ATOM 1493 O O . ALA A 1 185 ? -5.613 -5.781 13.552 1.00 62.06 185 ALA A O 1
ATOM 1494 N N . PRO A 1 186 ? -5.956 -7.843 14.429 1.00 57.25 186 PRO A N 1
ATOM 1495 C CA . PRO A 1 186 ? -7.346 -7.585 14.773 1.00 57.25 186 PRO A CA 1
ATOM 1496 C C . PRO A 1 186 ? -7.428 -6.310 15.608 1.00 57.25 186 PRO A C 1
ATOM 1498 O O . PRO A 1 186 ? -6.734 -6.160 16.621 1.00 57.25 186 PRO A O 1
ATOM 1501 N N . ILE A 1 187 ? -8.224 -5.372 15.104 1.00 59.16 187 ILE A N 1
ATOM 1502 C CA . ILE A 1 187 ? -8.557 -4.128 15.783 1.00 59.16 187 ILE A CA 1
ATOM 1503 C C . ILE A 1 187 ? -9.224 -4.547 17.099 1.00 59.16 187 ILE A C 1
ATOM 1505 O O . ILE A 1 187 ? -10.053 -5.455 17.074 1.00 59.16 187 ILE A O 1
ATOM 1509 N N . PRO A 1 188 ? -8.828 -3.990 18.257 1.00 54.22 188 PRO A N 1
ATOM 1510 C CA . PRO A 1 188 ? -9.488 -4.336 19.509 1.00 54.22 188 PRO A CA 1
ATOM 1511 C C . PRO A 1 188 ? -10.999 -4.125 19.361 1.00 54.22 188 PRO A C 1
ATOM 1513 O O . PRO A 1 188 ? -11.390 -3.078 18.854 1.00 54.22 188 PRO A O 1
ATOM 1516 N N . ASP A 1 189 ? -11.812 -5.077 19.840 1.00 49.16 189 ASP A N 1
ATOM 1517 C CA . ASP A 1 189 ? -13.292 -5.147 19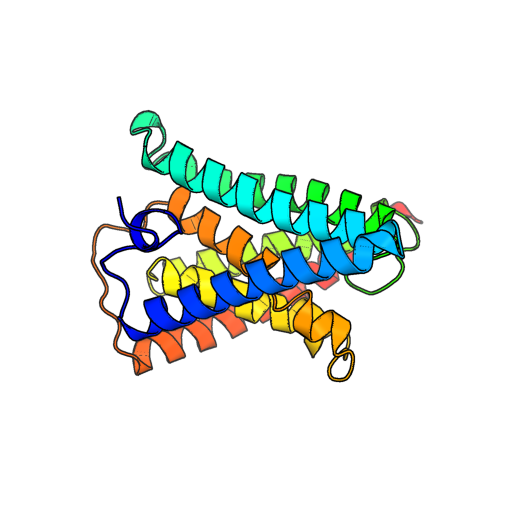.737 1.00 49.16 189 ASP A CA 1
ATOM 1518 C C . ASP A 1 189 ? -14.056 -3.918 20.284 1.00 49.16 189 ASP A C 1
ATOM 1520 O O . ASP A 1 189 ? -15.283 -3.901 20.375 1.00 49.16 189 ASP A O 1
ATOM 1524 N N . MET A 1 190 ? -13.348 -2.862 20.685 1.00 49.53 190 MET A N 1
ATOM 1525 C CA . MET A 1 190 ? -13.938 -1.563 20.943 1.00 49.53 190 MET A CA 1
ATOM 1526 C C . MET A 1 190 ? -14.318 -0.922 19.611 1.00 49.53 190 MET A C 1
ATOM 1528 O O . MET A 1 190 ? -13.506 -0.252 18.975 1.00 49.53 190 MET A O 1
ATOM 1532 N N . VAL A 1 191 ? -15.581 -1.123 19.238 1.00 54.38 191 VAL A N 1
ATOM 1533 C CA . VAL A 1 191 ? -16.327 -0.354 18.238 1.00 54.38 191 VAL A CA 1
ATOM 1534 C C . VAL A 1 191 ? -16.150 1.139 18.540 1.00 54.38 191 VAL A C 1
ATOM 1536 O O . VAL A 1 191 ? -16.875 1.734 19.337 1.00 54.38 191 VAL A O 1
ATOM 1539 N N . LEU A 1 192 ? -15.113 1.749 17.969 1.00 63.12 192 LEU A N 1
ATOM 1540 C CA . LEU A 1 192 ? -14.862 3.178 18.084 1.00 63.12 192 LEU A CA 1
ATOM 1541 C C . LEU A 1 192 ? -15.618 3.856 16.951 1.00 63.12 192 LEU A C 1
ATOM 1543 O O . LEU A 1 192 ? -15.076 4.128 15.878 1.00 63.12 192 LEU A O 1
ATOM 1547 N N . GLU A 1 193 ? -16.898 4.131 17.198 1.00 70.31 193 GLU A N 1
ATOM 1548 C CA . GLU A 1 193 ? -17.642 5.093 16.394 1.00 70.31 193 GLU A CA 1
ATOM 1549 C C . GLU A 1 193 ? -17.013 6.477 16.584 1.00 70.31 193 GLU A C 1
ATOM 1551 O O . GLU A 1 193 ? -17.360 7.259 17.473 1.00 70.31 193 GLU A O 1
ATOM 1556 N N . HIS A 1 194 ? -16.030 6.786 15.745 1.00 81.12 194 HIS A N 1
ATOM 1557 C CA . HIS A 1 194 ? -15.480 8.121 15.676 1.00 81.12 194 HIS A CA 1
ATOM 1558 C C . HIS A 1 194 ? -16.469 9.066 15.003 1.00 81.12 194 HIS A C 1
ATOM 1560 O O . HIS A 1 194 ? -17.005 8.812 13.921 1.00 81.12 194 HIS A O 1
ATOM 1566 N N . THR A 1 195 ? -16.655 10.231 15.617 1.00 86.88 195 THR A N 1
ATOM 1567 C CA . THR A 1 195 ? -17.312 11.354 14.946 1.00 86.88 195 THR A CA 1
ATOM 1568 C C . THR A 1 195 ? -16.516 11.756 13.702 1.00 86.88 195 THR A C 1
ATOM 1570 O O . THR A 1 195 ? -15.292 11.629 13.662 1.00 86.88 195 THR A O 1
ATOM 1573 N N . LYS A 1 196 ? -17.183 12.346 12.701 1.00 86.81 196 LYS A N 1
ATOM 1574 C CA . LYS A 1 196 ? -16.522 12.829 11.474 1.00 86.81 196 LYS A CA 1
ATOM 1575 C C . LYS A 1 196 ? -15.304 13.718 11.764 1.00 86.81 196 LYS A C 1
ATOM 1577 O O . LYS A 1 196 ? -14.285 13.600 11.093 1.00 86.81 196 LYS A O 1
ATOM 1582 N N . VAL A 1 197 ? -15.396 14.587 12.774 1.00 88.25 197 VAL A N 1
ATOM 1583 C CA . VAL A 1 197 ? -14.284 15.457 13.189 1.00 88.25 197 VAL A CA 1
ATOM 1584 C C . VAL A 1 197 ? -13.122 14.627 13.730 1.00 88.25 197 VAL A C 1
ATOM 1586 O O . VAL A 1 197 ? -11.992 14.826 13.300 1.00 88.25 197 VAL A O 1
ATOM 1589 N N . GLN A 1 198 ? -13.390 13.660 14.612 1.00 89.75 198 GLN A N 1
ATOM 1590 C CA . GLN A 1 198 ? -12.356 12.778 15.156 1.00 89.75 198 GLN A CA 1
ATOM 1591 C C . GLN A 1 198 ? -11.672 11.950 14.068 1.00 89.75 198 GLN A C 1
ATOM 1593 O O . GLN A 1 198 ? -10.446 11.865 14.103 1.00 89.75 198 GLN A O 1
ATOM 1598 N N . THR A 1 199 ? -12.425 11.398 13.112 1.00 88.88 199 THR A N 1
ATOM 1599 C CA . THR A 1 199 ? -11.858 10.681 11.964 1.00 88.88 199 THR A CA 1
ATOM 1600 C C . THR A 1 199 ? -10.949 11.590 11.146 1.00 88.88 199 THR A C 1
ATOM 1602 O O . THR A 1 199 ? -9.805 11.234 10.887 1.00 88.88 199 THR A O 1
ATOM 1605 N N . LEU A 1 200 ? -11.407 12.793 10.782 1.00 90.88 200 LEU A N 1
ATOM 1606 C CA . LEU A 1 200 ? -10.584 13.742 10.024 1.00 90.88 200 LEU A CA 1
ATOM 1607 C C . LEU A 1 200 ? -9.311 14.131 10.785 1.00 90.88 200 LEU A C 1
ATOM 1609 O O . LEU A 1 200 ? -8.243 14.217 10.186 1.00 90.88 200 LEU A O 1
ATOM 1613 N N . THR A 1 201 ? -9.398 14.319 12.104 1.00 91.81 201 THR A N 1
ATOM 1614 C CA . THR A 1 201 ? -8.223 14.571 12.948 1.00 91.81 201 THR A CA 1
ATOM 1615 C C . THR A 1 201 ? -7.257 13.387 12.946 1.00 91.81 201 THR A C 1
ATOM 1617 O O . THR A 1 201 ? -6.052 13.600 12.855 1.00 91.81 201 THR A O 1
ATOM 1620 N N . ILE A 1 202 ? -7.760 12.152 13.025 1.00 92.19 202 ILE A N 1
ATOM 1621 C CA . ILE A 1 202 ? -6.916 10.951 12.968 1.00 92.19 202 ILE A CA 1
ATOM 1622 C C . ILE A 1 202 ? -6.230 10.841 11.612 1.00 92.19 202 ILE A C 1
ATOM 1624 O O . ILE A 1 202 ? -5.018 10.661 11.577 1.00 92.19 202 ILE A O 1
ATOM 1628 N N . LEU A 1 203 ? -6.974 10.998 10.515 1.00 93.25 203 LEU A N 1
ATOM 1629 C CA . LEU A 1 203 ? -6.414 10.953 9.166 1.00 93.25 203 LEU A CA 1
ATOM 1630 C C . LEU A 1 203 ? -5.343 12.032 8.983 1.00 93.25 203 LEU A C 1
ATOM 1632 O O . LEU A 1 203 ? -4.281 11.741 8.442 1.00 93.25 203 LEU A O 1
ATOM 1636 N N . LEU A 1 204 ? -5.569 13.247 9.491 1.00 95.12 204 LEU A N 1
ATOM 1637 C CA . LEU A 1 204 ? -4.586 14.331 9.437 1.00 95.12 204 LEU A CA 1
ATOM 1638 C C . LEU A 1 204 ? -3.311 13.995 10.224 1.00 95.12 204 LEU A C 1
ATOM 1640 O O . LEU A 1 204 ? -2.214 14.074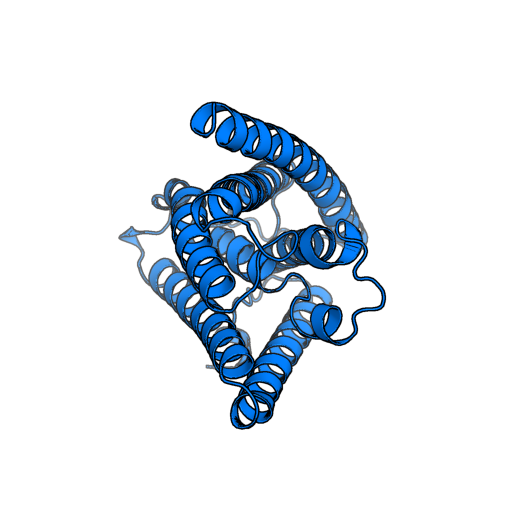 9.675 1.00 95.12 204 LEU A O 1
ATOM 1644 N N . ILE A 1 205 ? -3.444 13.606 11.496 1.00 95.00 205 ILE A N 1
ATOM 1645 C CA . ILE A 1 205 ? -2.297 13.254 12.350 1.00 95.00 205 ILE A CA 1
ATOM 1646 C C . ILE A 1 205 ? -1.550 12.055 11.763 1.00 95.00 205 ILE A C 1
ATOM 1648 O O . ILE A 1 205 ? -0.326 12.083 11.655 1.00 95.00 205 ILE A O 1
ATOM 1652 N N . GLY A 1 206 ? -2.284 11.026 11.345 1.00 94.94 206 GLY A N 1
ATOM 1653 C CA . GLY A 1 206 ? -1.723 9.835 10.728 1.00 94.94 206 GLY A CA 1
ATOM 1654 C C . GLY A 1 206 ? -0.975 10.152 9.443 1.00 94.94 206 GLY A C 1
ATOM 1655 O O . GLY A 1 206 ? 0.120 9.636 9.239 1.00 94.94 206 GLY A O 1
ATOM 1656 N N . THR A 1 207 ? -1.504 11.059 8.619 1.00 94.88 207 THR A N 1
ATOM 1657 C CA . THR A 1 207 ? -0.829 11.515 7.397 1.00 94.88 207 THR A CA 1
ATOM 1658 C C . THR A 1 207 ? 0.494 12.194 7.734 1.00 94.88 207 THR A C 1
ATOM 1660 O O . THR A 1 207 ? 1.505 11.890 7.112 1.00 94.88 207 THR A O 1
ATOM 1663 N N . ILE A 1 208 ? 0.530 13.058 8.755 1.00 95.94 208 ILE A N 1
ATOM 1664 C CA . ILE A 1 208 ? 1.770 13.710 9.208 1.00 95.94 208 ILE A CA 1
ATOM 1665 C C . ILE A 1 208 ? 2.793 12.674 9.693 1.00 95.94 208 ILE A C 1
ATOM 1667 O O . ILE A 1 208 ? 3.965 12.749 9.328 1.00 95.94 208 ILE A O 1
ATOM 1671 N N . ILE A 1 209 ? 2.363 11.688 10.482 1.00 95.75 209 ILE A N 1
ATOM 1672 C CA . ILE A 1 209 ? 3.242 10.611 10.958 1.00 95.75 209 ILE A CA 1
ATOM 1673 C C . ILE A 1 209 ? 3.793 9.813 9.772 1.00 95.75 209 ILE A C 1
ATOM 1675 O O . ILE A 1 209 ? 5.002 9.608 9.682 1.00 95.75 209 ILE A O 1
ATOM 1679 N N . CYS A 1 210 ? 2.930 9.410 8.837 1.00 94.19 210 CYS A N 1
ATOM 1680 C CA . CYS A 1 210 ? 3.345 8.674 7.648 1.00 94.19 210 CYS A CA 1
ATOM 1681 C C . CYS A 1 210 ? 4.297 9.504 6.780 1.00 94.19 210 CYS A C 1
ATOM 1683 O O . CYS A 1 210 ? 5.299 8.970 6.326 1.00 94.19 210 CYS A O 1
ATOM 1685 N N . LEU A 1 211 ? 4.063 10.809 6.616 1.00 93.19 211 LEU A N 1
ATOM 1686 C CA . LEU A 1 211 ? 4.970 11.726 5.915 1.00 93.19 211 LEU A CA 1
ATOM 1687 C C . LEU A 1 211 ? 6.370 11.735 6.534 1.00 93.19 211 LEU A C 1
ATOM 1689 O O . LEU A 1 211 ? 7.357 11.586 5.816 1.00 93.19 211 LEU A O 1
ATOM 1693 N N . ILE A 1 212 ? 6.468 11.854 7.860 1.00 94.31 212 ILE A N 1
ATOM 1694 C CA . ILE A 1 212 ? 7.755 11.789 8.567 1.00 94.31 212 ILE A CA 1
ATOM 1695 C C . ILE A 1 212 ? 8.433 10.439 8.302 1.00 94.31 212 ILE A C 1
ATOM 1697 O O . ILE A 1 212 ? 9.617 10.388 7.964 1.00 94.31 212 ILE A O 1
ATOM 1701 N N . CYS A 1 213 ? 7.677 9.346 8.405 1.00 94.50 213 CYS A N 1
ATOM 1702 C CA . CYS A 1 213 ? 8.160 8.001 8.124 1.00 94.50 213 CYS A CA 1
ATOM 1703 C C . CYS A 1 213 ? 8.653 7.844 6.671 1.00 94.50 213 CYS A C 1
ATOM 1705 O O . CYS A 1 213 ? 9.709 7.253 6.453 1.00 94.50 213 CYS A O 1
ATOM 1707 N N . MET A 1 214 ? 7.947 8.413 5.692 1.00 91.19 214 MET A N 1
ATOM 1708 C CA . MET A 1 214 ? 8.321 8.387 4.273 1.00 91.19 214 MET A CA 1
ATOM 1709 C C . MET A 1 214 ? 9.592 9.196 3.992 1.00 91.19 214 MET A C 1
ATOM 1711 O O . MET A 1 214 ? 10.445 8.746 3.232 1.00 91.19 214 MET A O 1
ATOM 1715 N N . VAL A 1 215 ? 9.779 10.346 4.646 1.00 91.50 215 VAL A N 1
ATOM 1716 C CA . VAL A 1 215 ? 11.035 11.112 4.545 1.00 91.50 215 VAL A CA 1
ATOM 1717 C C . VAL A 1 215 ? 12.209 10.295 5.089 1.00 91.50 215 VAL A C 1
ATOM 1719 O O . VAL A 1 215 ? 13.246 10.194 4.434 1.00 91.50 215 VAL A O 1
ATOM 1722 N N . ILE A 1 216 ? 12.038 9.657 6.253 1.00 93.62 216 ILE A N 1
ATOM 1723 C CA . ILE A 1 216 ? 13.055 8.764 6.829 1.00 93.62 216 ILE A CA 1
ATOM 1724 C C . ILE A 1 216 ? 13.358 7.606 5.866 1.00 93.62 216 ILE A C 1
ATOM 1726 O O . ILE A 1 216 ? 14.527 7.303 5.627 1.00 93.62 216 ILE A O 1
ATOM 1730 N N . ALA A 1 217 ? 12.330 6.994 5.273 1.00 91.31 217 ALA A N 1
ATOM 1731 C CA . ALA A 1 217 ? 12.495 5.944 4.274 1.00 91.31 217 ALA A CA 1
ATOM 1732 C C . ALA A 1 217 ? 13.297 6.396 3.055 1.00 91.31 217 ALA A C 1
ATOM 1734 O O . ALA A 1 217 ? 14.207 5.681 2.647 1.00 91.31 217 ALA A O 1
ATOM 1735 N N . GLY A 1 218 ? 12.998 7.572 2.499 1.00 87.75 218 GLY A N 1
ATOM 1736 C CA . GLY A 1 218 ? 13.722 8.112 1.348 1.00 87.75 218 GLY A CA 1
ATOM 1737 C C . GLY A 1 218 ? 15.212 8.299 1.640 1.00 87.75 218 GLY A C 1
ATOM 1738 O O . GLY A 1 218 ? 16.057 7.945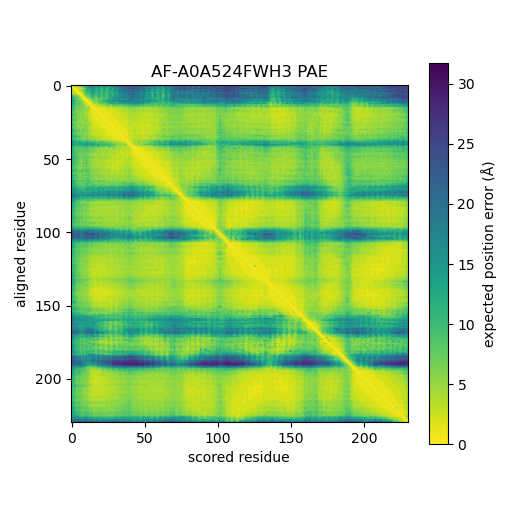 0.815 1.00 87.75 218 GLY A O 1
ATOM 1739 N N . ILE A 1 219 ? 15.548 8.769 2.848 1.00 91.62 219 ILE A N 1
ATOM 1740 C CA . ILE A 1 219 ? 16.940 8.887 3.307 1.00 91.62 219 ILE A CA 1
ATOM 1741 C C . ILE A 1 219 ? 17.595 7.503 3.404 1.00 91.62 219 ILE A C 1
ATOM 1743 O O . ILE A 1 219 ? 18.707 7.316 2.902 1.00 91.62 219 ILE A O 1
ATOM 1747 N N . ILE A 1 220 ? 16.914 6.527 4.016 1.00 92.19 220 ILE A N 1
ATOM 1748 C CA . ILE A 1 220 ? 17.418 5.152 4.154 1.00 92.19 220 ILE A CA 1
ATOM 1749 C C . ILE A 1 220 ? 17.650 4.528 2.775 1.00 92.19 220 ILE A C 1
ATOM 1751 O O . ILE A 1 220 ? 18.741 4.026 2.519 1.00 92.19 220 ILE A O 1
ATOM 1755 N N . GLY A 1 221 ? 16.664 4.599 1.882 1.00 87.88 221 GLY A N 1
ATOM 1756 C CA . GLY A 1 221 ? 16.735 4.015 0.545 1.00 87.88 221 GLY A CA 1
ATOM 1757 C C . GLY A 1 221 ? 17.857 4.613 -0.298 1.00 87.88 221 GLY A C 1
ATOM 1758 O O . GLY A 1 221 ? 18.661 3.880 -0.872 1.00 87.88 221 GLY A O 1
ATOM 1759 N N . THR A 1 222 ? 17.998 5.943 -0.276 1.00 87.50 222 THR A N 1
ATOM 1760 C CA . THR A 1 222 ? 19.096 6.639 -0.970 1.00 87.50 222 THR A CA 1
ATOM 1761 C C . THR A 1 222 ? 20.461 6.217 -0.420 1.00 87.50 222 THR A C 1
ATOM 1763 O O . THR A 1 222 ? 21.400 5.978 -1.178 1.00 87.50 222 THR A O 1
ATOM 1766 N N . THR A 1 223 ? 20.577 6.091 0.905 1.00 90.12 223 THR A N 1
ATOM 1767 C CA . THR A 1 223 ? 21.820 5.663 1.564 1.00 90.12 223 THR A CA 1
ATOM 1768 C C . THR A 1 223 ? 22.174 4.220 1.202 1.00 90.12 223 THR A C 1
ATOM 1770 O O . THR A 1 223 ? 23.324 3.941 0.860 1.00 90.12 223 THR A O 1
ATOM 1773 N N . LEU A 1 224 ? 21.190 3.313 1.234 1.00 87.31 224 LEU A N 1
ATOM 1774 C CA . LEU A 1 224 ? 21.357 1.908 0.859 1.00 87.31 224 LEU A CA 1
ATOM 1775 C C . LEU A 1 224 ? 21.840 1.779 -0.584 1.00 87.31 224 LEU A C 1
ATOM 1777 O O . LEU A 1 224 ? 22.857 1.128 -0.821 1.00 87.31 224 LEU A O 1
ATOM 1781 N N . TYR A 1 225 ? 21.166 2.444 -1.523 1.00 87.38 225 TYR A N 1
ATOM 1782 C CA . TYR A 1 225 ? 21.543 2.398 -2.931 1.00 87.38 225 TYR A CA 1
ATOM 1783 C C . TYR A 1 225 ? 22.987 2.872 -3.143 1.00 87.38 225 TYR A C 1
ATOM 1785 O O . TYR A 1 225 ? 23.812 2.115 -3.659 1.00 87.38 225 TYR A O 1
ATOM 1793 N N . ASN A 1 226 ? 23.327 4.061 -2.634 1.00 87.25 226 ASN A N 1
ATOM 1794 C CA . ASN A 1 226 ? 24.658 4.646 -2.805 1.00 87.25 226 ASN A CA 1
ATOM 1795 C C . ASN A 1 226 ? 25.772 3.760 -2.228 1.00 87.25 226 ASN A C 1
ATOM 1797 O O . ASN A 1 226 ? 26.826 3.638 -2.844 1.00 87.25 226 ASN A O 1
ATOM 1801 N N . SER A 1 227 ? 25.531 3.104 -1.087 1.00 86.69 227 SER A N 1
ATOM 1802 C CA . SER A 1 227 ? 26.517 2.227 -0.434 1.00 86.69 227 SER A CA 1
ATOM 1803 C C . SER A 1 227 ? 26.849 0.952 -1.216 1.00 86.69 227 SER A C 1
ATOM 1805 O O . SER A 1 227 ? 27.889 0.344 -0.988 1.00 86.69 227 SER A O 1
ATOM 1807 N N . THR A 1 228 ? 25.964 0.535 -2.124 1.00 80.62 228 THR A N 1
ATOM 1808 C CA . THR A 1 228 ? 26.137 -0.679 -2.941 1.00 80.62 228 THR A CA 1
ATOM 1809 C C . THR A 1 228 ? 26.736 -0.411 -4.318 1.00 80.62 228 THR A C 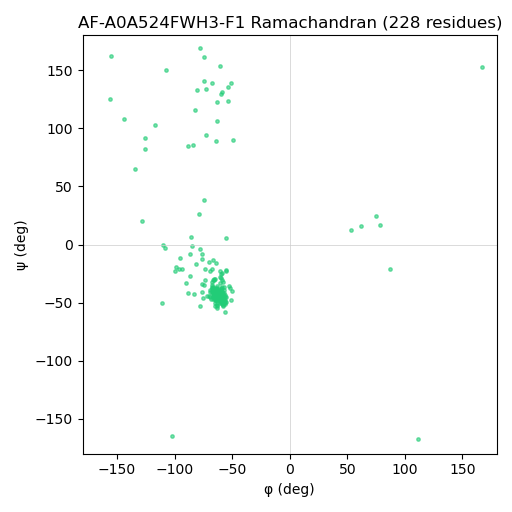1
ATOM 1811 O O . THR A 1 228 ? 27.110 -1.351 -5.016 1.00 80.62 228 THR A O 1
ATOM 1814 N N . THR A 1 229 ? 26.810 0.859 -4.722 1.00 74.25 229 THR A N 1
ATOM 1815 C CA . THR A 1 229 ? 27.286 1.287 -6.047 1.00 74.25 229 THR A CA 1
ATOM 1816 C C . THR A 1 229 ? 28.661 1.962 -6.021 1.00 74.25 229 THR A C 1
ATOM 1818 O O . THR A 1 229 ? 29.171 2.325 -7.079 1.00 74.25 229 THR A O 1
ATOM 1821 N N . THR A 1 230 ? 29.242 2.144 -4.832 1.00 61.50 230 THR A N 1
ATOM 1822 C CA . THR A 1 230 ? 30.618 2.620 -4.592 1.00 61.50 230 THR A CA 1
ATOM 1823 C C . THR A 1 230 ? 31.550 1.463 -4.286 1.00 61.50 230 THR A C 1
ATOM 1825 O O . THR A 1 230 ? 32.666 1.448 -4.845 1.00 61.50 230 THR A O 1
#

Solvent-accessible surface area (backbone atoms only — not comparable to full-atom values): 12069 Å² total; per-residue (Å²): 135,56,79,62,75,70,61,84,55,59,90,77,49,55,72,67,51,50,51,50,54,50,52,50,52,53,49,52,52,49,41,36,52,50,25,47,64,51,16,80,80,33,69,49,34,35,50,53,21,48,50,52,51,47,52,55,50,52,45,51,47,52,34,50,56,36,66,75,32,71,90,44,60,77,68,29,53,74,48,38,62,59,49,47,50,54,47,42,53,54,50,51,52,53,36,41,78,49,67,34,36,88,90,44,74,46,94,38,70,65,55,35,49,35,41,46,42,40,26,58,44,23,37,53,48,17,51,52,52,34,38,69,77,50,77,60,51,54,56,57,39,20,51,42,23,18,54,50,22,29,40,55,59,29,57,72,73,62,39,82,80,40,62,66,54,56,64,70,43,58,7,51,68,38,14,50,56,33,39,42,37,48,39,27,36,63,63,69,90,69,84,67,76,61,50,73,66,55,46,52,51,48,44,51,53,31,46,53,44,21,50,55,29,33,55,53,13,48,54,51,13,53,50,54,46,54,70,75,76,112

Foldseek 3Di:
DDPCVQALDDPLAPPVLSVVVVVVVVLLVVQLVVLVVCCVVPVLSVLLSVLSVVLRVVLSCLLVVLVVDPVQAAVLLVCLLVVLLVSQLVSLVSQQVSQAALQGRAPDSLLRSLQRSQLSSLLSVLLVVLCVVPNDDLSLQLVLQLVLQCCSRPVPSVVVPVVSSVSSGSSNSSSSSSSSSCSRHPRPPPSPPDDPVRSVVSSVSSNVSSVVSNVVSNVRSVVVVVVVVD

pLDDT: mean 78.42, std 12.28, range [41.47, 95.94]

Mean predicted aligned error: 7.37 Å

Nearest PDB structures (foldseek):
  8xo9-assembly1_A  TM=2.762E-01  e=3.200E+00  Homo sapiens
  8uby-assembly1_A  TM=3.168E-01  e=8.438E+00  Homo sapiens
  6xr1-assembly1_A  TM=2.326E-01  e=9.631E+00  synthetic construct
  5ayn-assembly1_A  TM=2.059E-01  e=7.727E+00  Bdellovibrio bacteriovorus HD100
  6jkd-assembly1_A  TM=1.970E-01  e=9.631E+00  Shewanella oneidensis MR-1

Secondary structure (DSSP, 8-state):
--HHHHTT--TTS-HHHHHHHHHHHHHHHHHHHHHHHHHTT-HHHHHHHHHHHHHHHHHHHHHHHHHT-TTTTTTGGGTHHHHHHHHHHHHHHHHHHTT--BTBS-SSHHHHHHHHHHHHHHHHHHHHHHHHHS---HHHHHHHHHHHHHIIIIITTT-TT-HHHHHH-SSHHHHHHHHHHHHHSPPPS------HHHHHHHHHHHHHHHHHHHHHHHHHHHHHHHHHH-

Sequence (230 aa):
MTFKERFFFDEDNPDWIQKTVFIIIIWYIIDVIIFFLLGFMNILNTLAASNLVFLLLITSFLFKFVRQNEQFQGKIKYLYLPTIFILAIIEETIVYYSGGGLQGAAVSLWHDLALSIPVFLMIGIGILITNRIKPMNSGEIFLLGLICGIIMEIILPGHFFNIILIFLFVGAGAGFYSILYTALAPIPDMVLEHTKVQTLTILLIGTIICLICMVIAGIIGTTLYNSTTT